Protein AF-0000000082939357 (afdb_homodimer)

Radius of gyration: 19.95 Å; Cα contacts (8 Å, |Δi|>4): 442; chains: 2; bounding box: 48×59×40 Å

Structure (mmCIF, N/CA/C/O backbone):
data_AF-0000000082939357-model_v1
#
loop_
_entity.id
_entity.type
_entity.pdbx_description
1 polymer 'DinB family protein'
#
loop_
_atom_site.group_PDB
_atom_site.id
_atom_site.type_symbol
_atom_site.label_atom_id
_atom_site.label_alt_id
_atom_site.label_comp_id
_atom_site.label_asym_id
_atom_site.label_entity_id
_atom_site.label_seq_id
_atom_site.pdbx_PDB_ins_code
_atom_site.Cartn_x
_atom_site.Cartn_y
_atom_site.Cartn_z
_atom_site.occupancy
_atom_site.B_iso_or_equiv
_atom_site.auth_seq_id
_atom_site.auth_comp_id
_atom_site.auth_asym_id
_atom_site.auth_atom_id
_atom_site.pdbx_PDB_model_num
ATOM 1 N N . MET A 1 1 ? 0.294 -4.605 20.297 1 80.94 1 MET A N 1
ATOM 2 C CA . MET A 1 1 ? 0.545 -5.613 19.266 1 80.94 1 MET A CA 1
ATOM 3 C C . MET A 1 1 ? -0.342 -5.383 18.047 1 80.94 1 MET A C 1
ATOM 5 O O . MET A 1 1 ? -1.504 -4.996 18.188 1 80.94 1 MET A O 1
ATOM 9 N N . ILE A 1 2 ? 0.247 -5.422 16.828 1 92.19 2 ILE A N 1
ATOM 10 C CA . ILE A 1 2 ? -0.521 -5.188 15.617 1 92.19 2 ILE A CA 1
ATOM 11 C C . ILE A 1 2 ? -1.488 -6.344 15.383 1 92.19 2 ILE A C 1
ATOM 13 O O . ILE A 1 2 ? -1.116 -7.512 15.531 1 92.19 2 ILE A O 1
ATOM 17 N N . ASP A 1 3 ? -2.68 -6.023 15.195 1 92.62 3 ASP A N 1
ATOM 18 C CA . ASP A 1 3 ? -3.701 -7.012 14.875 1 92.62 3 ASP A CA 1
ATOM 19 C C . ASP A 1 3 ? -3.713 -7.316 13.375 1 92.62 3 ASP A C 1
ATOM 21 O O . ASP A 1 3 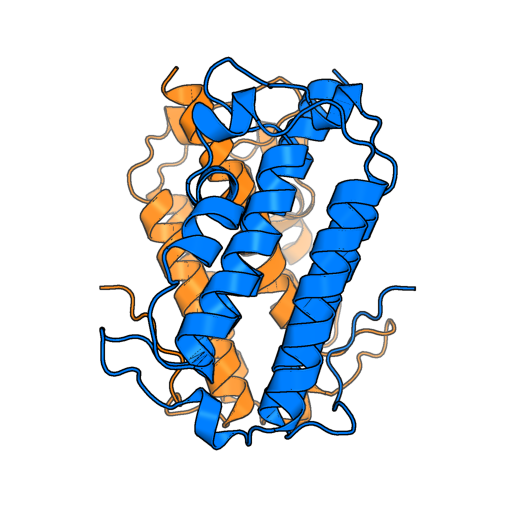? -3.814 -6.406 12.555 1 92.62 3 ASP A O 1
ATOM 25 N N . TYR A 1 4 ? -3.643 -8.562 13 1 94.81 4 TYR A N 1
ATOM 26 C CA . TYR A 1 4 ? -3.551 -8.984 11.602 1 94.81 4 TYR A CA 1
ATOM 27 C C . TYR A 1 4 ? -4.879 -9.547 11.117 1 94.81 4 TYR A C 1
ATOM 29 O O . TYR A 1 4 ? -4.91 -10.547 10.391 1 94.81 4 TYR A O 1
ATOM 37 N N . ARG A 1 5 ? -5.961 -9.023 11.688 1 96.88 5 ARG A N 1
ATOM 38 C CA . ARG A 1 5 ? -7.324 -9.258 11.227 1 96.88 5 ARG A CA 1
ATOM 39 C C . ARG A 1 5 ? -8.008 -7.949 10.836 1 96.88 5 ARG A C 1
ATOM 41 O O . ARG A 1 5 ? -7.727 -6.898 11.414 1 96.88 5 ARG A O 1
ATOM 48 N N . ILE A 1 6 ? -8.742 -7.938 9.781 1 97.62 6 ILE A N 1
ATOM 49 C CA . ILE A 1 6 ? -9.688 -6.867 9.5 1 97.62 6 ILE A CA 1
ATOM 50 C C . ILE A 1 6 ? -11.047 -7.207 10.109 1 97.62 6 ILE A C 1
ATOM 52 O O . ILE A 1 6 ? -11.656 -8.219 9.75 1 97.62 6 ILE A O 1
ATOM 56 N N . LEU A 1 7 ? -11.484 -6.41 11.047 1 95.38 7 LEU A N 1
ATOM 57 C CA . LEU A 1 7 ? -12.672 -6.711 11.852 1 95.38 7 LEU A CA 1
ATOM 58 C C . LEU A 1 7 ? -13.633 -5.531 11.859 1 95.38 7 LEU A C 1
ATOM 60 O O . LEU A 1 7 ? -13.219 -4.383 11.688 1 95.38 7 LEU A O 1
ATOM 64 N N . PRO A 1 8 ? -14.938 -5.914 12.094 1 91.38 8 PRO A N 1
ATOM 65 C CA . PRO A 1 8 ? -15.891 -4.82 12.312 1 91.38 8 PRO A CA 1
ATOM 66 C C . PRO A 1 8 ? -15.445 -3.865 13.422 1 91.38 8 PRO A C 1
ATOM 68 O O . PRO A 1 8 ? -14.875 -4.301 14.422 1 91.38 8 PRO A O 1
ATOM 71 N N . GLN A 1 9 ? -15.68 -2.555 13.102 1 95.25 9 GLN A N 1
ATOM 72 C CA . GLN A 1 9 ? -15.281 -1.513 14.039 1 95.25 9 GLN A CA 1
ATOM 73 C C . GLN A 1 9 ? -16.5 -0.832 14.656 1 95.25 9 GLN A C 1
ATOM 75 O O . GLN A 1 9 ? -17.344 -0.301 13.938 1 95.25 9 GLN A O 1
ATOM 80 N N . ALA A 1 10 ? -16.547 -0.841 16 1 94.88 10 ALA A N 1
ATOM 81 C CA . ALA A 1 10 ? -17.641 -0.152 16.688 1 94.88 10 ALA A CA 1
ATOM 82 C C . ALA A 1 10 ? -17.625 1.341 16.359 1 94.88 10 ALA A C 1
ATOM 84 O O . ALA A 1 10 ? -16.562 1.963 16.312 1 94.88 10 ALA A O 1
ATOM 85 N N . GLY A 1 11 ? -18.781 1.881 16.125 1 96.62 11 GLY A N 1
ATOM 86 C CA . GLY A 1 11 ? -18.891 3.316 15.914 1 96.62 11 GLY A CA 1
ATOM 87 C C . GLY A 1 11 ? -18.797 3.713 14.453 1 96.62 11 GLY A C 1
ATOM 88 O O . GLY A 1 11 ? -19 4.879 14.109 1 96.62 11 GLY A O 1
ATOM 89 N N . TYR A 1 12 ? -18.5 2.752 13.609 1 98.19 12 TYR A N 1
ATOM 90 C CA . TYR A 1 12 ? -18.422 2.984 12.172 1 98.19 12 TYR A CA 1
ATOM 91 C C . TYR A 1 12 ? -19.406 2.086 11.43 1 98.19 12 TYR A C 1
ATOM 93 O O . TYR A 1 12 ? -19.75 1.002 11.906 1 98.19 12 TYR A O 1
ATOM 101 N N . ASP A 1 13 ? -19.828 2.566 10.273 1 97.25 13 ASP A N 1
ATOM 102 C CA . ASP A 1 13 ? -20.578 1.677 9.398 1 97.25 13 ASP A CA 1
ATOM 103 C C . ASP A 1 13 ? -19.703 0.524 8.906 1 97.25 13 ASP A C 1
ATOM 105 O O . ASP A 1 13 ? -18.484 0.553 9.062 1 97.25 13 ASP A O 1
ATOM 109 N N . ASP A 1 14 ? -20.328 -0.406 8.273 1 96.5 14 ASP A N 1
ATOM 110 C CA . ASP A 1 14 ? -19.719 -1.699 7.98 1 96.5 14 ASP A CA 1
ATOM 111 C C . ASP A 1 14 ? -18.5 -1.537 7.09 1 96.5 14 ASP A C 1
ATOM 113 O O . ASP A 1 14 ? -17.391 -1.886 7.488 1 96.5 14 ASP A O 1
ATOM 117 N N . LYS A 1 15 ? -18.625 -0.945 5.906 1 97.5 15 LYS A N 1
ATOM 118 C CA . LYS A 1 15 ? -17.516 -0.766 4.965 1 97.5 15 LYS A CA 1
ATOM 119 C C . LYS A 1 15 ? -16.516 0.254 5.488 1 97.5 15 LYS A C 1
ATOM 121 O O . LYS A 1 15 ? -15.305 0.088 5.309 1 97.5 15 LYS A O 1
ATOM 126 N N . ILE A 1 16 ? -17.016 1.283 6.117 1 98.44 16 ILE A N 1
ATOM 127 C CA . ILE A 1 16 ? -16.141 2.299 6.695 1 98.44 16 ILE A CA 1
ATOM 128 C C . ILE A 1 16 ? -15.305 1.682 7.809 1 98.44 16 ILE A C 1
ATOM 130 O O . ILE A 1 16 ? -14.117 1.991 7.941 1 98.44 16 ILE A O 1
ATOM 134 N N . GLY A 1 17 ? -15.922 0.803 8.602 1 98.44 17 GLY A N 1
ATOM 135 C CA . GLY A 1 17 ? -15.164 0.102 9.625 1 98.44 17 GLY A CA 1
ATOM 136 C C . GLY A 1 17 ? -14.008 -0.705 9.07 1 98.44 17 GLY A C 1
ATOM 137 O O . GLY A 1 17 ? -12.914 -0.713 9.641 1 98.44 17 GLY A O 1
ATOM 138 N N . ASP A 1 18 ? -14.219 -1.434 7.965 1 98.31 18 ASP A N 1
ATOM 139 C CA . ASP A 1 18 ? -13.156 -2.186 7.309 1 98.31 18 ASP A CA 1
ATOM 140 C C . ASP A 1 18 ? -12.031 -1.259 6.859 1 98.31 18 ASP A C 1
ATOM 142 O O . ASP A 1 18 ? -10.852 -1.562 7.066 1 98.31 18 ASP A O 1
ATOM 146 N N . LEU A 1 19 ? -12.414 -0.131 6.223 1 98.56 19 LEU A N 1
ATOM 147 C CA . LEU A 1 19 ? -11.453 0.852 5.738 1 98.56 19 LEU A CA 1
ATOM 148 C C . LEU A 1 19 ? -10.617 1.408 6.887 1 98.56 19 LEU A C 1
ATOM 150 O O . LEU A 1 19 ? -9.391 1.517 6.777 1 98.56 19 LEU A O 1
ATOM 154 N N . ILE A 1 20 ? -11.289 1.7 7.996 1 98.56 20 ILE A N 1
ATOM 155 C CA . ILE A 1 20 ? -10.609 2.229 9.18 1 98.56 20 ILE A CA 1
ATOM 156 C C . ILE A 1 20 ? -9.625 1.192 9.711 1 98.56 20 ILE A C 1
ATOM 158 O O . ILE A 1 20 ? -8.492 1.529 10.07 1 98.56 20 ILE A O 1
ATOM 162 N N . CYS A 1 21 ? -10.016 -0.021 9.75 1 98.44 21 CYS A N 1
ATOM 163 C CA . CYS A 1 21 ? -9.117 -1.089 10.18 1 98.44 21 CYS A CA 1
ATOM 164 C C . CYS A 1 21 ? -7.863 -1.136 9.32 1 98.44 21 CYS A C 1
ATOM 166 O O . CYS A 1 21 ? -6.754 -1.237 9.844 1 98.44 21 CYS A O 1
ATOM 168 N N . MET A 1 22 ? -8 -1.026 8.023 1 98.62 22 MET A N 1
ATOM 169 C CA . MET A 1 22 ? -6.875 -1.068 7.094 1 98.62 22 MET A CA 1
ATOM 170 C C . MET A 1 22 ? -5.977 0.151 7.273 1 98.62 22 MET A C 1
ATOM 172 O O . MET A 1 22 ? -4.75 0.03 7.27 1 98.62 22 MET A O 1
ATOM 176 N N . LEU A 1 23 ? -6.598 1.318 7.449 1 98.69 23 LEU A N 1
ATOM 177 C CA . LEU A 1 23 ? -5.836 2.543 7.68 1 98.69 23 LEU A CA 1
ATOM 178 C C . LEU A 1 23 ? -5.02 2.441 8.961 1 98.69 23 LEU A C 1
ATOM 180 O O . LEU A 1 23 ? -3.84 2.809 8.984 1 98.69 23 LEU A O 1
ATOM 184 N N . GLU A 1 24 ? -5.625 1.932 10 1 98.38 24 GLU A N 1
ATOM 185 C CA . GLU A 1 24 ? -4.949 1.82 11.289 1 98.38 24 GLU A CA 1
ATOM 186 C C . GLU A 1 24 ? -3.842 0.769 11.242 1 98.38 24 GLU A C 1
ATOM 188 O O . GLU A 1 24 ? -2.775 0.957 11.828 1 98.38 24 GLU A O 1
ATOM 193 N N . HIS A 1 25 ? -4.113 -0.324 10.617 1 98.5 25 HIS A N 1
ATOM 194 C CA . HIS A 1 25 ? -3.07 -1.326 10.43 1 98.5 25 HIS A CA 1
ATOM 195 C C . HIS A 1 25 ? -1.873 -0.74 9.688 1 98.5 25 HIS A C 1
ATOM 197 O O . HIS A 1 25 ? -0.729 -0.912 10.117 1 98.5 25 HIS A O 1
ATOM 203 N N . THR A 1 26 ? -2.15 -0.056 8.609 1 98.81 26 THR A N 1
ATOM 204 C CA . THR A 1 26 ? -1.106 0.562 7.801 1 98.81 26 THR A CA 1
ATOM 205 C C . THR A 1 26 ? -0.25 1.501 8.648 1 98.81 26 THR A C 1
ATOM 207 O O . THR A 1 26 ? 0.98 1.445 8.594 1 98.81 26 THR A O 1
ATOM 210 N N . ARG A 1 27 ? -0.931 2.316 9.43 1 98.81 27 ARG A N 1
ATOM 211 C CA . ARG A 1 27 ? -0.227 3.26 10.289 1 98.81 27 ARG A CA 1
ATOM 212 C C . ARG A 1 27 ? 0.613 2.529 11.328 1 98.81 27 ARG A C 1
ATOM 214 O O . ARG A 1 27 ? 1.765 2.893 11.578 1 98.81 27 ARG A O 1
ATOM 221 N N . ALA A 1 28 ? 0.066 1.511 11.922 1 98.62 28 ALA A N 1
ATOM 222 C CA . ALA A 1 28 ? 0.78 0.765 12.953 1 98.62 28 ALA A CA 1
ATOM 223 C C . ALA A 1 28 ? 2.064 0.155 12.398 1 98.62 28 ALA A C 1
ATOM 225 O O . ALA A 1 28 ? 3.105 0.182 13.055 1 98.62 28 ALA A O 1
ATOM 226 N N . VAL A 1 29 ? 2.029 -0.386 11.227 1 98.75 29 VAL A N 1
ATOM 227 C CA . VAL A 1 29 ? 3.203 -0.997 10.609 1 98.75 29 VAL A CA 1
ATOM 228 C C . VAL A 1 29 ? 4.242 0.078 10.305 1 98.75 29 VAL A C 1
ATOM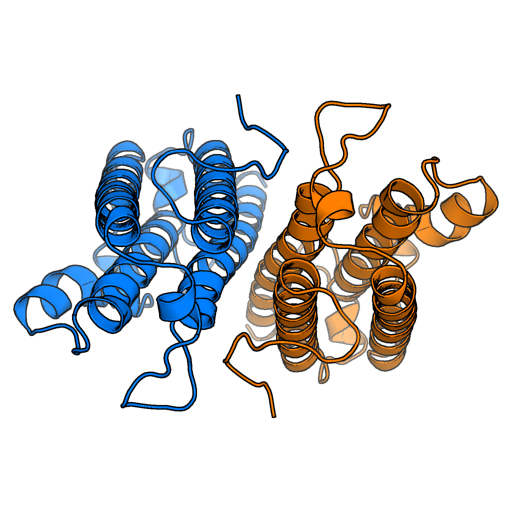 230 O O . VAL A 1 29 ? 5.438 -0.123 10.531 1 98.75 29 VAL A O 1
ATOM 233 N N . THR A 1 30 ? 3.768 1.216 9.75 1 98.81 30 THR A N 1
ATOM 234 C CA . THR A 1 30 ? 4.676 2.322 9.469 1 98.81 30 THR A CA 1
ATOM 235 C C . THR A 1 30 ? 5.379 2.779 10.75 1 98.81 30 THR A C 1
ATOM 237 O O . THR A 1 30 ? 6.598 2.957 10.758 1 98.81 30 THR A O 1
ATOM 240 N N . LEU A 1 31 ? 4.633 2.955 11.82 1 98.69 31 LEU A N 1
ATOM 241 C CA . LEU A 1 31 ? 5.191 3.422 13.086 1 98.69 31 LEU A CA 1
ATOM 242 C C . LEU A 1 31 ? 6.211 2.428 13.633 1 98.69 31 LEU A C 1
ATOM 244 O O . LEU A 1 31 ? 7.258 2.826 14.148 1 98.69 31 LEU A O 1
ATOM 248 N N . GLU A 1 32 ? 5.91 1.156 13.547 1 98.12 32 GLU A N 1
ATOM 249 C CA . GLU A 1 32 ? 6.848 0.13 13.992 1 98.12 32 GLU A CA 1
ATOM 250 C C . GLU A 1 32 ? 8.172 0.231 13.234 1 98.12 32 GLU A C 1
ATOM 252 O O . GLU A 1 32 ? 9.234 0.006 13.812 1 98.12 32 GLU A O 1
ATOM 257 N N . ASP A 1 33 ? 8.133 0.583 12.016 1 97.75 33 ASP A N 1
ATOM 258 C CA . ASP A 1 33 ? 9.312 0.658 11.164 1 97.75 33 ASP A CA 1
ATOM 259 C C . ASP A 1 33 ? 10.18 1.862 11.531 1 97.75 33 ASP A C 1
ATOM 261 O O . ASP A 1 33 ? 11.398 1.836 11.344 1 97.75 33 ASP A O 1
ATOM 265 N N . VAL A 1 34 ? 9.578 2.918 12.094 1 98.56 34 VAL A N 1
ATOM 266 C CA . VAL A 1 34 ? 10.336 4.164 12.086 1 98.56 34 VAL A CA 1
ATOM 267 C C . VAL A 1 34 ? 10.562 4.637 13.523 1 98.56 34 VAL A C 1
ATOM 269 O O . VAL A 1 34 ? 11.359 5.543 13.758 1 98.56 34 VAL A O 1
ATOM 272 N N . GLN A 1 35 ? 9.898 4.031 14.5 1 97.81 35 GLN A N 1
ATOM 273 C CA . GLN A 1 35 ? 9.797 4.578 15.852 1 97.81 35 GLN A CA 1
ATOM 274 C C . GLN A 1 35 ? 11.164 4.637 16.531 1 97.81 35 GLN A C 1
ATOM 276 O O . GLN A 1 35 ? 11.359 5.379 17.484 1 97.81 35 GLN A O 1
ATOM 281 N N . SER A 1 36 ? 12.195 3.955 16.016 1 97.75 36 SER A N 1
ATOM 282 C CA . SER A 1 36 ? 13.484 3.875 16.688 1 97.75 36 SER A CA 1
ATOM 283 C C . SER A 1 36 ? 14.539 4.719 15.977 1 97.75 36 SER A C 1
ATOM 285 O O . SER A 1 36 ? 15.711 4.727 16.375 1 97.75 36 SER A O 1
ATOM 287 N N . LEU A 1 37 ? 14.188 5.457 14.953 1 98.19 37 LEU A N 1
ATOM 288 C CA . LEU A 1 37 ? 15.164 6.172 14.133 1 98.19 37 LEU A CA 1
ATOM 289 C C . LEU A 1 37 ? 15.695 7.398 14.867 1 98.19 37 LEU A C 1
ATOM 291 O O . LEU A 1 37 ? 14.938 8.094 15.547 1 98.19 37 LEU A O 1
ATOM 295 N N . THR A 1 38 ? 17 7.66 14.734 1 98.25 38 THR A N 1
ATOM 296 C CA . THR A 1 38 ? 17.641 8.844 15.289 1 98.25 38 THR A CA 1
ATOM 297 C C . THR A 1 38 ? 17.406 10.055 14.383 1 98.25 38 THR A C 1
ATOM 299 O O . THR A 1 38 ? 16.969 9.906 13.25 1 98.25 38 THR A O 1
ATOM 302 N N . VAL A 1 39 ? 17.719 11.211 14.938 1 98.44 39 VAL A N 1
ATOM 303 C CA . VAL A 1 39 ? 17.594 12.438 14.164 1 98.44 39 VAL A CA 1
ATOM 304 C C . VAL A 1 39 ? 18.484 12.359 12.93 1 98.44 39 VAL A C 1
ATOM 306 O O . VAL A 1 39 ? 18.094 12.766 11.836 1 98.44 39 VAL A O 1
ATOM 309 N N . GLU A 1 40 ? 19.703 11.844 13.062 1 97.38 40 GLU A N 1
ATOM 310 C CA . GLU A 1 40 ? 20.641 11.703 11.961 1 97.38 40 GLU A CA 1
ATOM 311 C C . GLU A 1 40 ? 20.078 10.805 10.859 1 97.38 40 GLU A C 1
ATOM 313 O O . GLU A 1 40 ? 20.188 11.125 9.672 1 97.38 40 GLU A O 1
ATOM 318 N N . GLU A 1 41 ? 19.438 9.75 11.234 1 97.5 41 GLU A N 1
ATOM 319 C CA . GLU A 1 41 ? 18.844 8.828 10.266 1 97.5 41 GLU A CA 1
ATOM 320 C C . GLU A 1 41 ? 17.641 9.453 9.57 1 97.5 41 GLU A C 1
ATOM 322 O O . GLU A 1 41 ? 17.438 9.258 8.375 1 97.5 41 GLU A O 1
ATOM 327 N N . LEU A 1 42 ? 16.875 10.188 10.305 1 98.19 42 LEU A N 1
ATOM 328 C CA . LEU A 1 42 ? 15.68 10.852 9.789 1 98.19 42 LEU A CA 1
ATOM 329 C C . LEU A 1 42 ? 16.047 11.93 8.773 1 98.19 42 LEU A C 1
ATOM 331 O O . LEU A 1 42 ? 15.297 12.195 7.832 1 98.19 42 LEU A O 1
ATOM 335 N N . ASP A 1 43 ? 17.219 12.516 8.961 1 96.81 43 ASP A N 1
ATOM 336 C CA . ASP A 1 43 ? 17.641 13.648 8.148 1 96.81 43 ASP A CA 1
ATOM 337 C C . ASP A 1 43 ? 18.5 13.203 6.973 1 96.81 43 ASP A C 1
ATOM 339 O O . ASP A 1 43 ? 18.766 13.977 6.051 1 96.81 43 ASP A O 1
ATOM 343 N N . ASP A 1 44 ? 18.922 11.953 7.012 1 94.62 44 ASP A N 1
ATOM 344 C CA . ASP A 1 44 ? 19.875 11.461 6.023 1 94.62 44 ASP A CA 1
ATOM 345 C C . ASP A 1 44 ? 19.266 11.469 4.621 1 94.62 44 ASP A C 1
ATOM 347 O O . ASP A 1 44 ? 18.078 11.188 4.453 1 94.62 44 ASP A O 1
ATOM 351 N N . LEU A 1 45 ? 20.094 11.742 3.623 1 91.44 45 LEU A N 1
ATOM 352 C CA . LEU A 1 45 ? 19.734 11.695 2.211 1 91.44 45 LEU A CA 1
ATOM 353 C C . LEU A 1 45 ? 20.516 10.609 1.483 1 91.44 45 LEU A C 1
ATOM 355 O O . LEU A 1 45 ? 21.734 10.703 1.37 1 91.44 45 LEU A O 1
ATOM 359 N N . PRO A 1 46 ? 19.828 9.586 0.964 1 84.25 46 PRO A N 1
ATOM 360 C CA . PRO A 1 46 ? 20.562 8.57 0.19 1 84.25 46 PRO A CA 1
ATOM 361 C C . PRO A 1 46 ? 21.344 9.172 -0.978 1 84.25 46 PRO A C 1
ATOM 363 O O . PRO A 1 46 ? 22.422 8.68 -1.319 1 84.25 46 PRO A O 1
ATOM 366 N N . ASP A 1 47 ? 20.766 10.109 -1.572 1 83.69 47 ASP A N 1
ATOM 367 C CA . ASP A 1 47 ? 21.453 10.906 -2.592 1 83.69 47 ASP A CA 1
ATOM 368 C C . ASP A 1 47 ? 20.922 12.336 -2.615 1 83.69 47 ASP A C 1
ATOM 370 O O . ASP A 1 47 ? 19.969 12.664 -1.899 1 83.69 47 ASP A O 1
ATOM 374 N N . GLN A 1 48 ? 21.453 13.203 -3.521 1 84.44 48 GLN A N 1
ATOM 375 C CA . GLN A 1 48 ? 21.172 14.633 -3.471 1 84.44 48 GLN A CA 1
ATOM 376 C C . GLN A 1 48 ? 19.75 14.938 -3.924 1 84.44 48 GLN A C 1
ATOM 378 O O . GLN A 1 48 ? 19.219 16.016 -3.643 1 84.44 48 GLN A O 1
ATOM 383 N N . ASN A 1 49 ? 19.109 13.984 -4.543 1 85.19 49 ASN A N 1
ATOM 384 C CA . ASN A 1 49 ? 17.781 14.242 -5.082 1 85.19 49 ASN A CA 1
ATOM 385 C C . ASN A 1 49 ? 16.719 13.453 -4.332 1 85.19 49 ASN A C 1
ATOM 387 O O . ASN A 1 49 ? 15.531 13.516 -4.676 1 85.19 49 ASN A O 1
ATOM 391 N N . SER A 1 50 ? 17.156 12.742 -3.326 1 88.75 50 SER A N 1
ATOM 392 C CA . SER A 1 50 ? 16.234 11.898 -2.582 1 88.75 50 SER A CA 1
ATOM 393 C C . SER A 1 50 ? 15.539 12.68 -1.476 1 88.75 50 SER A C 1
ATOM 395 O O . SER A 1 50 ? 15.953 13.789 -1.139 1 88.75 50 SER A O 1
ATOM 397 N N . ASN A 1 51 ? 14.453 12.156 -1.048 1 94.06 51 ASN A N 1
ATOM 398 C CA . ASN A 1 51 ? 13.789 12.672 0.141 1 94.06 51 ASN A CA 1
ATOM 399 C C . ASN A 1 51 ? 14.25 11.961 1.404 1 94.06 51 ASN A C 1
ATOM 401 O O . ASN A 1 51 ? 14.578 10.773 1.365 1 94.06 51 ASN A O 1
ATOM 405 N N . SER A 1 52 ? 14.359 12.727 2.498 1 96.56 52 SER A N 1
ATOM 406 C CA . SER A 1 52 ? 14.703 12.125 3.781 1 96.56 52 SER A CA 1
ATOM 407 C C . SER A 1 52 ? 13.516 11.375 4.371 1 96.56 52 SER A C 1
ATOM 409 O O . SER A 1 52 ? 12.367 11.609 3.975 1 96.56 52 SER A O 1
ATOM 411 N N . ILE A 1 53 ? 13.805 10.477 5.305 1 98 53 ILE A N 1
ATOM 412 C CA . ILE A 1 53 ? 12.727 9.742 5.969 1 98 53 ILE A CA 1
ATOM 413 C C . ILE A 1 53 ? 11.805 10.719 6.688 1 98 53 ILE A C 1
ATOM 415 O O . ILE A 1 53 ? 10.578 10.586 6.629 1 98 53 ILE A O 1
ATOM 419 N N . GLY A 1 54 ? 12.375 11.719 7.359 1 98.38 54 GLY A N 1
ATOM 420 C CA . GLY A 1 54 ? 11.562 12.734 8 1 98.38 54 GLY A CA 1
ATOM 421 C C . GLY A 1 54 ? 10.609 13.43 7.051 1 98.38 54 GLY A C 1
ATOM 422 O O . GLY A 1 54 ? 9.43 13.609 7.363 1 98.38 54 GLY A O 1
ATOM 423 N N . ALA A 1 55 ? 11.094 13.812 5.887 1 98.31 55 ALA A N 1
ATOM 424 C CA . ALA A 1 55 ? 10.266 14.461 4.875 1 98.31 55 ALA A CA 1
ATOM 425 C C . ALA A 1 55 ? 9.148 13.531 4.406 1 98.31 55 ALA A C 1
ATOM 427 O O . ALA A 1 55 ? 8.016 13.977 4.203 1 98.31 55 ALA A O 1
ATOM 428 N N . LEU A 1 56 ? 9.453 12.281 4.219 1 98.5 56 LEU A N 1
ATOM 429 C CA . LEU A 1 56 ? 8.453 11.312 3.777 1 98.5 56 LEU A CA 1
ATOM 430 C C . LEU A 1 56 ? 7.363 11.148 4.828 1 98.5 56 LEU A C 1
ATOM 432 O O . LEU A 1 56 ? 6.184 11.016 4.492 1 98.5 56 LEU A O 1
ATOM 436 N N . LEU A 1 57 ? 7.746 11.094 6.102 1 98.81 57 LEU A N 1
ATOM 437 C CA . LEU A 1 57 ? 6.762 10.961 7.168 1 98.81 57 LEU A CA 1
ATOM 438 C C . LEU A 1 57 ? 5.816 12.156 7.191 1 98.81 57 LEU A C 1
ATOM 440 O O . LEU A 1 57 ? 4.605 11.992 7.352 1 98.81 57 LEU A O 1
ATOM 444 N N . LEU A 1 58 ? 6.332 13.359 6.988 1 98.75 58 LEU A N 1
ATOM 445 C CA . LEU A 1 58 ? 5.48 14.539 6.926 1 98.75 58 LEU A CA 1
ATOM 446 C C . LEU A 1 58 ? 4.621 14.531 5.668 1 98.75 58 LEU A C 1
ATOM 448 O O . LEU A 1 58 ? 3.482 15.008 5.688 1 98.75 58 LEU A O 1
ATOM 452 N N . HIS A 1 59 ? 5.188 14.031 4.594 1 98.88 59 HIS A N 1
ATOM 453 C CA . HIS A 1 59 ? 4.414 13.891 3.367 1 98.88 59 HIS A CA 1
ATOM 454 C C . HIS A 1 59 ? 3.203 12.984 3.582 1 98.88 59 HIS A C 1
ATOM 456 O O . HIS A 1 59 ? 2.09 13.32 3.172 1 98.88 59 HIS A O 1
ATOM 462 N N . ILE A 1 60 ? 3.402 11.867 4.234 1 98.94 60 ILE A N 1
ATOM 463 C CA . ILE A 1 60 ? 2.324 10.938 4.555 1 98.94 60 ILE A CA 1
ATOM 464 C C . ILE A 1 60 ? 1.237 11.656 5.344 1 98.94 60 ILE A C 1
ATOM 466 O O . ILE A 1 60 ? 0.05 11.539 5.035 1 98.94 60 ILE A O 1
ATOM 470 N N . ALA A 1 61 ? 1.624 12.414 6.355 1 98.88 61 ALA A N 1
ATOM 471 C CA . ALA A 1 61 ? 0.671 13.18 7.16 1 98.88 61 ALA A CA 1
ATOM 472 C C . ALA A 1 61 ? -0.048 14.219 6.312 1 98.88 61 ALA A C 1
ATOM 474 O O . ALA A 1 61 ? -1.262 14.406 6.438 1 98.88 61 ALA A O 1
ATOM 475 N N . SER A 1 62 ? 0.686 14.906 5.461 1 98.88 62 SER A N 1
ATOM 476 C CA . SER A 1 62 ? 0.118 15.977 4.648 1 98.88 62 SER A CA 1
ATOM 477 C C . SER A 1 62 ? -0.903 15.438 3.652 1 98.88 62 SER A C 1
ATOM 479 O O . SER A 1 62 ? -1.928 16.078 3.398 1 98.88 62 SER A O 1
ATOM 481 N N . ILE A 1 63 ? -0.65 14.328 3.055 1 98.88 63 ILE A N 1
ATOM 482 C CA . ILE A 1 63 ? -1.576 13.695 2.121 1 98.88 63 ILE A CA 1
ATOM 483 C C . ILE A 1 63 ? -2.885 13.359 2.834 1 98.88 63 ILE A C 1
ATOM 485 O O . ILE A 1 63 ? -3.969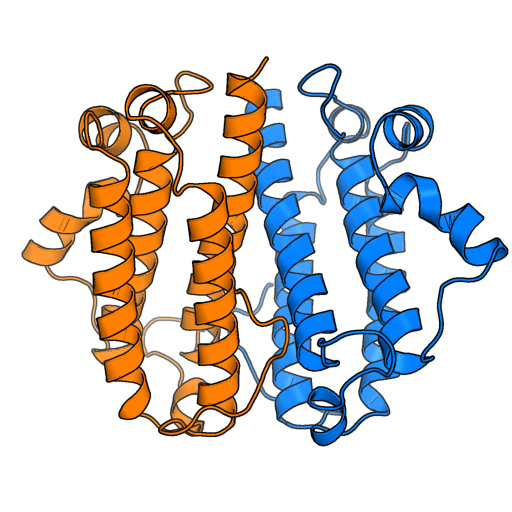 13.617 2.305 1 98.88 63 ILE A O 1
ATOM 489 N N . GLU A 1 64 ? -2.781 12.742 4.035 1 98.88 64 GLU A N 1
ATOM 490 C CA . GLU A 1 64 ? -3.982 12.438 4.812 1 98.88 64 GLU A CA 1
ATOM 491 C C . GLU A 1 64 ? -4.758 13.711 5.141 1 98.88 64 GLU A C 1
ATOM 493 O O . GLU A 1 64 ? -5.984 13.742 5.023 1 98.88 64 GLU A O 1
ATOM 498 N N . PHE A 1 65 ? -4.07 14.766 5.492 1 98.88 65 PHE A N 1
ATOM 499 C CA . PHE A 1 65 ? -4.711 16.031 5.801 1 98.88 65 PHE A CA 1
ATOM 500 C C . PHE A 1 65 ? -5.461 16.578 4.59 1 98.88 65 PHE A C 1
ATOM 502 O O . PHE A 1 65 ? -6.625 16.969 4.695 1 98.88 65 PHE A O 1
ATOM 509 N N . VAL A 1 66 ? -4.809 16.641 3.441 1 98.25 66 VAL A N 1
ATOM 510 C CA . VAL A 1 66 ? -5.426 17.203 2.244 1 98.25 66 VAL A CA 1
ATOM 511 C C . VAL A 1 66 ? -6.656 16.375 1.862 1 98.25 66 VAL A C 1
ATOM 513 O O . VAL A 1 66 ? -7.656 16.922 1.394 1 98.25 66 VAL A O 1
ATOM 516 N N . HIS A 1 67 ? -6.574 15.086 2.084 1 98.19 67 HIS A N 1
ATOM 517 C CA . HIS A 1 67 ? -7.711 14.234 1.751 1 98.19 67 HIS A CA 1
ATOM 518 C C . HIS A 1 67 ? -8.867 14.453 2.727 1 98.19 67 HIS A C 1
ATOM 520 O O . HIS A 1 67 ? -10.031 14.25 2.373 1 98.19 67 HIS A O 1
ATOM 526 N N . GLN A 1 68 ? -8.562 14.812 4.035 1 98.56 68 GLN A N 1
ATOM 527 C CA . GLN A 1 68 ? -9.617 15.281 4.926 1 98.56 68 GLN A CA 1
ATOM 528 C C . GLN A 1 68 ? -10.352 16.469 4.332 1 98.56 68 GLN A C 1
ATOM 530 O O . GLN A 1 68 ? -11.578 16.453 4.203 1 98.56 68 GLN A O 1
ATOM 535 N N . VAL A 1 69 ? -9.586 17.422 3.896 1 97.06 69 VAL A N 1
ATOM 536 C CA . VAL A 1 69 ? -10.141 18.672 3.396 1 97.06 69 VAL A CA 1
ATOM 537 C C . VAL A 1 69 ? -10.938 18.422 2.117 1 97.06 69 VAL A C 1
ATOM 539 O O . VAL A 1 69 ? -12.078 18.859 1.991 1 97.06 69 VAL A O 1
ATOM 542 N N . PHE A 1 70 ? -10.359 17.594 1.202 1 94.62 70 PHE A N 1
ATOM 543 C CA . PHE A 1 70 ? -10.984 17.312 -0.081 1 94.62 70 PHE A CA 1
ATOM 544 C C . PHE A 1 70 ? -12.273 16.516 0.114 1 94.62 70 PHE A C 1
ATOM 546 O O . PHE A 1 70 ? -13.312 16.859 -0.464 1 94.62 70 PHE A O 1
ATOM 553 N N . SER A 1 71 ? -12.281 15.523 0.95 1 96.38 71 SER A N 1
ATOM 554 C CA . SER A 1 71 ? -13.375 14.547 0.981 1 96.38 71 SER A CA 1
ATOM 555 C C . SER A 1 71 ? -14.469 14.969 1.955 1 96.38 71 SER A C 1
ATOM 557 O O . SER A 1 71 ? -15.648 14.727 1.709 1 96.38 71 SER A O 1
ATOM 559 N N . PHE A 1 72 ? -14.148 15.609 3.066 1 96.81 72 PHE A N 1
ATOM 560 C CA . PHE A 1 72 ? -15.156 15.914 4.078 1 96.81 72 PHE A CA 1
ATOM 561 C C . PHE A 1 72 ? -15.625 17.359 3.951 1 96.81 72 PHE A C 1
ATOM 563 O O . PHE A 1 72 ? -16.781 17.656 4.23 1 96.81 72 PHE A O 1
ATOM 570 N N . ASP A 1 73 ? -14.727 18.25 3.512 1 94.19 73 ASP A N 1
ATOM 571 C CA . ASP A 1 73 ? -15.086 19.656 3.416 1 94.19 73 ASP A CA 1
ATOM 572 C C . ASP A 1 73 ? -15.398 20.047 1.973 1 94.19 73 ASP A C 1
ATOM 574 O O . ASP A 1 73 ? -15.93 21.125 1.717 1 94.19 73 ASP A O 1
ATOM 578 N N . ASN A 1 74 ? -15.062 19.297 0.988 1 92.5 74 ASN A N 1
ATOM 579 C CA . ASN A 1 74 ? -15.328 19.531 -0.427 1 92.5 74 ASN A CA 1
ATOM 580 C C . ASN A 1 74 ? -14.758 20.875 -0.879 1 92.5 74 ASN A C 1
ATOM 582 O O . ASN A 1 74 ? -15.445 21.656 -1.527 1 92.5 74 ASN A O 1
ATOM 586 N N . ARG A 1 75 ? -13.539 21.047 -0.521 1 92.88 75 ARG A N 1
ATOM 587 C CA . ARG A 1 75 ? -12.797 22.234 -0.933 1 92.88 75 ARG A CA 1
ATOM 588 C C . ARG A 1 75 ? -11.305 21.938 -1.044 1 92.88 75 ARG A C 1
ATOM 590 O O . ARG A 1 75 ? -10.844 20.891 -0.586 1 92.88 75 ARG A O 1
ATOM 597 N N . ASP A 1 76 ? -10.688 22.922 -1.64 1 93.88 76 ASP A N 1
ATOM 598 C CA . ASP A 1 76 ? -9.234 22.875 -1.646 1 93.88 76 ASP A CA 1
ATOM 599 C C . ASP A 1 76 ? -8.656 23.453 -0.353 1 93.88 76 ASP A C 1
ATOM 601 O O . ASP A 1 76 ? -9.375 24.094 0.421 1 93.88 76 ASP A O 1
ATOM 605 N N . ILE A 1 77 ? -7.391 23.156 -0.141 1 96.06 77 ILE A N 1
ATOM 606 C CA . ILE A 1 77 ? -6.734 23.719 1.03 1 96.06 77 ILE A CA 1
ATOM 607 C C . ILE A 1 77 ? -6.625 25.234 0.877 1 96.06 77 ILE A C 1
ATOM 609 O O . ILE A 1 77 ? -6.414 25.75 -0.228 1 96.06 77 ILE A O 1
ATOM 613 N N . ASN A 1 78 ? -6.789 25.953 1.94 1 97.56 78 ASN A N 1
ATOM 614 C CA . ASN A 1 78 ? -6.672 27.406 1.91 1 97.56 78 ASN A CA 1
ATOM 615 C C . ASN A 1 78 ? -5.227 27.859 2.094 1 97.56 78 ASN A C 1
ATOM 617 O O . ASN A 1 78 ? -4.328 27.031 2.242 1 97.56 78 ASN A O 1
ATOM 621 N N . ASP A 1 79 ? -5.012 29.125 2.086 1 97.69 79 ASP A N 1
ATOM 622 C CA . ASP A 1 79 ? -3.664 29.688 2.096 1 97.69 79 ASP A CA 1
ATOM 623 C C . ASP A 1 79 ? -2.926 29.328 3.379 1 97.69 79 ASP A C 1
ATOM 625 O O . ASP A 1 79 ? -1.736 29 3.346 1 97.69 79 ASP A O 1
ATOM 629 N N . ALA A 1 80 ? -3.568 29.438 4.457 1 97.62 80 ALA A N 1
ATOM 630 C CA . ALA A 1 80 ? -2.947 29.109 5.738 1 97.62 80 ALA A CA 1
ATOM 631 C C . ALA A 1 80 ? -2.553 27.641 5.797 1 97.62 80 ALA A C 1
ATOM 633 O O . ALA A 1 80 ? -1.466 27.297 6.273 1 97.62 80 ALA A O 1
ATOM 634 N N . GLU A 1 81 ? -3.439 26.781 5.344 1 98 81 GLU A N 1
ATOM 635 C CA . GLU A 1 81 ? -3.174 25.344 5.293 1 98 81 GLU A CA 1
ATOM 636 C C . GLU A 1 81 ? -2.049 25.031 4.312 1 98 81 GLU A C 1
ATOM 638 O O . GLU A 1 81 ? -1.195 24.188 4.594 1 98 81 GLU A O 1
ATOM 643 N N . ARG A 1 82 ? -2.086 25.641 3.229 1 97.12 82 ARG A N 1
ATOM 644 C CA . ARG A 1 82 ? -1.031 25.453 2.238 1 97.12 82 ARG A CA 1
ATOM 645 C C . ARG A 1 82 ? 0.332 25.828 2.814 1 97.12 82 ARG A C 1
ATOM 647 O O . ARG A 1 82 ? 1.308 25.094 2.629 1 97.12 82 ARG A O 1
ATOM 654 N N . LYS A 1 83 ? 0.414 26.938 3.465 1 95.88 83 LYS A N 1
ATOM 655 C CA . LYS A 1 83 ? 1.671 27.391 4.062 1 95.88 83 LYS A CA 1
ATOM 656 C C . LYS A 1 83 ? 2.205 26.359 5.051 1 95.88 83 LYS A C 1
ATOM 658 O O . LYS A 1 83 ? 3.412 26.109 5.109 1 95.88 83 LYS A O 1
ATOM 663 N N . LYS A 1 84 ? 1.277 25.781 5.785 1 96.25 84 LYS A N 1
ATOM 664 C CA . LYS A 1 84 ? 1.652 24.812 6.805 1 96.25 84 LYS A CA 1
ATOM 665 C C . LYS A 1 84 ? 2.143 23.516 6.168 1 96.25 84 LYS A C 1
ATOM 667 O O . LYS A 1 84 ? 3.107 22.906 6.641 1 96.25 84 LYS A O 1
ATOM 672 N N . TRP A 1 85 ? 1.548 23.078 4.992 1 97.62 85 TRP A N 1
ATOM 673 C CA . TRP A 1 85 ? 1.718 21.703 4.555 1 97.62 85 TRP A CA 1
ATOM 674 C C . TRP A 1 85 ? 2.465 21.641 3.225 1 97.62 85 TRP A C 1
ATOM 676 O O . TRP A 1 85 ? 2.855 20.562 2.773 1 97.62 85 TRP A O 1
ATOM 686 N N . GLU A 1 86 ? 2.717 22.734 2.568 1 96.25 86 GLU A N 1
ATOM 687 C CA . GLU A 1 86 ? 3.172 22.766 1.183 1 96.25 86 GLU A CA 1
ATOM 688 C C . GLU A 1 86 ? 4.516 22.062 1.027 1 96.25 86 GLU A C 1
ATOM 690 O O . GLU A 1 86 ? 4.715 21.297 0.077 1 96.25 86 GLU A O 1
ATOM 695 N N . ALA A 1 87 ? 5.441 22.344 1.908 1 95.25 87 ALA A N 1
ATOM 696 C CA . ALA A 1 87 ? 6.754 21.703 1.812 1 95.25 87 ALA A CA 1
ATOM 697 C C . ALA A 1 87 ? 6.637 20.188 1.887 1 95.25 87 ALA A C 1
ATOM 699 O O . ALA A 1 87 ? 7.293 19.469 1.125 1 95.25 87 ALA A O 1
ATOM 700 N N . ALA A 1 88 ? 5.832 19.688 2.787 1 97 88 ALA A N 1
ATOM 701 C CA . ALA A 1 88 ? 5.625 18.25 2.951 1 97 88 ALA A CA 1
ATOM 702 C C . ALA A 1 88 ? 4.855 17.656 1.769 1 97 88 ALA A C 1
ATOM 704 O O . ALA A 1 88 ? 5.184 16.578 1.283 1 97 88 ALA A O 1
ATOM 705 N N . LEU A 1 89 ? 3.879 18.422 1.29 1 97.75 89 LEU A N 1
ATOM 706 C CA . LEU A 1 89 ? 3.004 17.953 0.219 1 97.75 89 LEU A CA 1
ATOM 707 C C . LEU A 1 89 ? 3.793 17.719 -1.065 1 97.75 89 LEU A C 1
ATOM 709 O O . LEU A 1 89 ? 3.58 16.734 -1.759 1 97.75 89 LEU A O 1
ATOM 713 N N . PHE A 1 90 ? 4.684 18.609 -1.297 1 95.94 90 PHE A N 1
ATOM 714 C CA . PHE A 1 90 ? 5.324 18.578 -2.604 1 95.94 90 PHE A CA 1
ATOM 715 C C . PHE A 1 90 ? 6.727 17.969 -2.506 1 95.94 90 PHE A C 1
ATOM 717 O O . PHE A 1 90 ? 7.332 17.625 -3.52 1 95.94 90 PHE A O 1
ATOM 724 N N . LEU A 1 91 ? 7.246 17.75 -1.287 1 96.69 91 LEU A N 1
ATOM 725 C CA . LEU A 1 91 ? 8.57 17.203 -1.053 1 96.69 91 LEU A CA 1
ATOM 726 C C . LEU A 1 91 ? 9.633 17.984 -1.812 1 96.69 91 LEU A C 1
ATOM 728 O O . LEU A 1 91 ? 9.586 19.219 -1.856 1 96.69 91 LEU A O 1
ATOM 732 N N . GLY A 1 92 ? 10.781 17.422 -2.24 1 92.25 92 GLY A N 1
ATOM 733 C CA . GLY A 1 92 ? 11.789 18.078 -3.041 1 92.25 92 GLY A CA 1
ATOM 734 C C . GLY A 1 92 ? 12.695 18.984 -2.225 1 92.25 92 GLY A C 1
ATOM 735 O O . GLY A 1 92 ? 12.977 18.703 -1.057 1 92.25 92 GLY A O 1
ATOM 736 N N . ASP A 1 93 ? 13.125 19.984 -2.918 1 92 93 ASP A N 1
ATOM 737 C CA . ASP A 1 93 ? 14.172 20.844 -2.367 1 92 93 ASP A CA 1
ATOM 738 C C . ASP A 1 93 ? 13.68 21.578 -1.114 1 92 93 ASP A C 1
ATOM 740 O O . ASP A 1 93 ? 14.398 21.656 -0.115 1 92 93 ASP A O 1
ATOM 744 N N . GLN A 1 94 ? 12.508 22.094 -1.199 1 93.19 94 GLN A N 1
ATOM 745 C CA . GLN A 1 94 ? 11.977 22.844 -0.066 1 93.19 94 GLN A CA 1
ATOM 746 C C . GLN A 1 94 ? 11.875 21.953 1.177 1 93.19 94 GLN A C 1
ATOM 748 O O . GLN A 1 94 ? 12.234 22.391 2.277 1 93.19 94 GLN A O 1
ATOM 753 N N . ALA A 1 95 ? 11.406 20.781 1.06 1 94.25 95 ALA A N 1
ATOM 754 C CA . ALA A 1 95 ? 11.281 19.859 2.184 1 94.25 95 ALA A CA 1
ATOM 755 C C . ALA A 1 95 ? 12.656 19.469 2.725 1 94.25 95 ALA A C 1
ATOM 757 O O . ALA A 1 95 ? 12.828 19.312 3.938 1 94.25 95 ALA A O 1
ATOM 758 N N . ARG A 1 96 ? 13.594 19.312 1.856 1 90.5 96 ARG A N 1
ATOM 759 C CA . ARG A 1 96 ? 14.945 18.922 2.26 1 90.5 96 ARG A CA 1
ATOM 760 C C . ARG A 1 96 ? 15.555 19.984 3.18 1 90.5 96 ARG A C 1
ATOM 762 O O . ARG A 1 96 ? 16.328 19.656 4.086 1 90.5 96 ARG A O 1
ATOM 769 N N . VAL A 1 97 ? 15.195 21.203 2.98 1 90.81 97 VAL A N 1
ATOM 770 C CA . VAL A 1 97 ? 15.75 22.312 3.742 1 90.81 97 VAL A CA 1
ATOM 771 C C . VAL A 1 97 ? 14.945 22.531 5.023 1 90.81 97 VAL A C 1
ATOM 773 O O . VAL A 1 97 ? 15.508 22.781 6.086 1 90.81 97 VAL A O 1
ATOM 776 N N . GLU A 1 98 ? 13.695 22.297 4.965 1 94 98 GLU A N 1
ATOM 777 C CA . GLU A 1 98 ? 12.812 22.734 6.047 1 94 98 GLU A CA 1
ATOM 778 C C . GLU A 1 98 ? 12.586 21.609 7.051 1 94 98 GLU A C 1
ATOM 780 O O . GLU A 1 98 ? 12.328 21.859 8.227 1 94 98 GLU A O 1
ATOM 785 N N . VAL A 1 99 ? 12.617 20.406 6.617 1 94.75 99 VAL A N 1
ATOM 786 C CA . VAL A 1 99 ? 12.297 19.266 7.469 1 94.75 99 VAL A CA 1
ATOM 787 C C . VAL A 1 99 ? 13.578 18.625 7.988 1 94.75 99 VAL A C 1
ATOM 789 O O . VAL A 1 99 ? 14.07 17.656 7.414 1 94.75 99 VAL A O 1
ATOM 792 N N . LYS A 1 100 ? 14.102 19.125 9.016 1 95.06 100 LYS A N 1
ATOM 793 C CA . LYS A 1 100 ? 15.352 18.609 9.57 1 95.06 100 LYS A CA 1
ATOM 794 C C . LYS A 1 100 ? 15.438 18.875 11.07 1 95.06 100 LYS A C 1
ATOM 796 O O . LYS A 1 100 ? 14.648 19.672 11.609 1 95.06 100 LYS A O 1
ATOM 801 N N . ASP A 1 101 ? 16.234 18.141 11.695 1 97.81 101 ASP A N 1
ATOM 802 C CA . ASP A 1 101 ? 16.641 18.359 13.078 1 97.81 101 ASP A CA 1
ATOM 803 C C . ASP A 1 101 ? 15.461 18.219 14.031 1 97.81 101 ASP A C 1
ATOM 805 O O . ASP A 1 101 ? 15.289 19.016 14.953 1 97.81 101 ASP A O 1
ATOM 809 N N . ARG A 1 102 ? 14.617 17.297 13.758 1 98.25 102 ARG A N 1
ATOM 810 C CA . ARG A 1 102 ? 13.5 16.938 14.633 1 98.25 102 ARG A CA 1
ATOM 811 C C . ARG A 1 102 ? 13.578 15.477 15.055 1 98.25 102 ARG A C 1
ATOM 813 O O . ARG A 1 102 ? 13.922 14.609 14.25 1 98.25 102 ARG A O 1
AT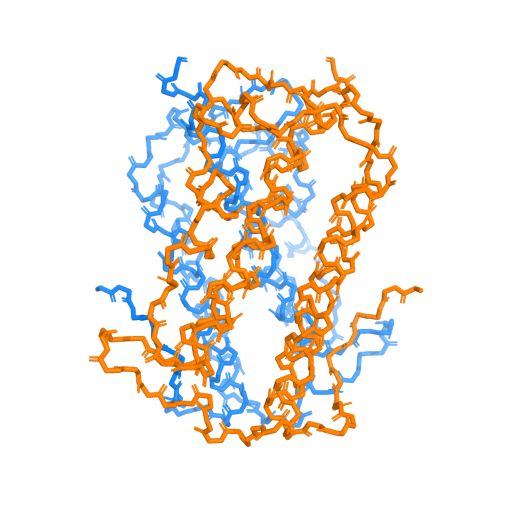OM 820 N N . PRO A 1 103 ? 13.336 15.234 16.312 1 98.5 103 PRO A N 1
ATOM 821 C CA . PRO A 1 103 ? 13.297 13.836 16.75 1 98.5 103 PRO A CA 1
ATOM 822 C C . PRO A 1 103 ? 12.109 13.07 16.188 1 98.5 103 PRO A C 1
ATOM 824 O O . PRO A 1 103 ? 11.141 13.68 15.727 1 98.5 103 PRO A O 1
ATOM 827 N N . VAL A 1 104 ? 12.18 11.812 16.234 1 98.69 104 VAL A N 1
ATOM 828 C CA . VAL A 1 104 ? 11.156 10.961 15.648 1 98.69 104 VAL A CA 1
ATOM 829 C C . VAL A 1 104 ? 9.797 11.266 16.281 1 98.69 104 VAL A C 1
ATOM 831 O O . VAL A 1 104 ? 8.766 11.203 15.609 1 98.69 104 VAL A O 1
ATOM 834 N N . ALA A 1 105 ? 9.742 11.641 17.578 1 98.69 105 ALA A N 1
ATOM 835 C CA . ALA A 1 105 ? 8.508 11.945 18.297 1 98.69 105 ALA A CA 1
ATOM 836 C C . ALA A 1 105 ? 7.746 13.086 17.625 1 98.69 105 ALA A C 1
ATOM 838 O O . ALA A 1 105 ? 6.512 13.109 17.656 1 98.69 105 ALA A O 1
ATOM 839 N N . TYR A 1 106 ? 8.453 14 17.047 1 98.62 106 TYR A N 1
ATOM 840 C CA . TYR A 1 106 ? 7.844 15.109 16.328 1 98.62 106 TYR A CA 1
ATOM 841 C C . TYR A 1 106 ? 6.965 14.602 15.188 1 98.62 106 TYR A C 1
ATOM 843 O O . TYR A 1 106 ? 5.801 14.992 15.078 1 98.62 106 TYR A O 1
ATOM 851 N N . TYR A 1 107 ? 7.477 13.758 14.367 1 98.75 107 TYR A N 1
ATOM 852 C CA . TYR A 1 107 ? 6.758 13.211 13.219 1 98.75 107 TYR A CA 1
ATOM 853 C C . TYR A 1 107 ? 5.617 12.312 13.672 1 98.75 107 TYR A C 1
ATOM 855 O O . TYR A 1 107 ? 4.52 12.367 13.109 1 98.75 107 TYR A O 1
ATOM 863 N N . LEU A 1 108 ? 5.891 11.461 14.695 1 98.81 108 LEU A N 1
ATOM 864 C CA . LEU A 1 108 ? 4.879 10.539 15.195 1 98.81 108 LEU A CA 1
ATOM 865 C C . LEU A 1 108 ? 3.684 11.297 15.766 1 98.81 108 LEU A C 1
ATOM 867 O O . LEU A 1 108 ? 2.539 10.859 15.625 1 98.81 108 LEU A O 1
ATOM 871 N N . SER A 1 109 ? 3.938 12.422 16.422 1 98.75 109 SER A N 1
ATOM 872 C CA . SER A 1 109 ? 2.861 13.234 16.969 1 98.75 109 SER A CA 1
ATOM 873 C C . SER A 1 109 ? 1.978 13.805 15.867 1 98.75 109 SER A C 1
ATOM 875 O O . SER A 1 109 ? 0.752 13.836 16 1 98.75 109 SER A O 1
ATOM 877 N N . ILE A 1 110 ? 2.576 14.266 14.805 1 98.75 110 ILE A N 1
ATOM 878 C CA . ILE A 1 110 ? 1.836 14.836 13.68 1 98.75 110 ILE A CA 1
ATOM 879 C C . ILE A 1 110 ? 1.011 13.75 13 1 98.75 110 ILE A C 1
ATOM 881 O O . ILE A 1 110 ? -0.163 13.961 12.68 1 98.75 110 ILE A O 1
ATOM 885 N N . LEU A 1 111 ? 1.607 12.594 12.789 1 98.88 111 LEU A N 1
ATOM 886 C CA . LEU A 1 111 ? 0.895 11.453 12.227 1 98.88 111 LEU A CA 1
ATOM 887 C C . LEU A 1 111 ? -0.3 11.07 13.094 1 98.88 111 LEU A C 1
ATOM 889 O O . LEU A 1 111 ? -1.385 10.789 12.578 1 98.88 111 LEU A O 1
ATOM 893 N N . SER A 1 112 ? -0.082 11.055 14.398 1 98.81 112 SER A N 1
ATOM 894 C CA . SER A 1 112 ? -1.147 10.719 15.336 1 98.81 112 SER A CA 1
ATOM 895 C C . SER A 1 112 ? -2.277 11.742 15.281 1 98.81 112 SER A C 1
ATOM 897 O O . SER A 1 112 ? -3.453 11.375 15.25 1 98.81 112 SER A O 1
ATOM 899 N N . GLU A 1 113 ? -1.948 12.977 15.266 1 98.75 113 GLU A N 1
ATOM 900 C CA . GLU A 1 113 ? -2.936 14.047 15.266 1 98.75 113 GLU A CA 1
ATOM 901 C C . GLU A 1 113 ? -3.807 14.008 14.016 1 98.75 113 GLU A C 1
ATOM 903 O O . GLU A 1 113 ? -5.031 14.109 14.102 1 98.75 113 GLU A O 1
ATOM 908 N N . VAL A 1 114 ? -3.162 13.883 12.883 1 98.88 114 VAL A N 1
ATOM 909 C CA . VAL A 1 114 ? -3.926 13.867 11.641 1 98.88 114 VAL A CA 1
ATOM 910 C C . VAL A 1 114 ? -4.832 12.633 11.609 1 98.88 114 VAL A C 1
ATOM 912 O O . VAL A 1 114 ? -5.977 12.711 11.156 1 98.88 114 VAL A O 1
ATOM 915 N N . ARG A 1 115 ? -4.367 11.469 12.117 1 98.88 115 ARG A N 1
ATOM 916 C CA . ARG A 1 115 ? -5.164 10.242 12.141 1 98.88 115 ARG A CA 1
ATOM 917 C C . ARG A 1 115 ? -6.344 10.375 13.094 1 98.88 115 ARG A C 1
ATOM 919 O O . ARG A 1 115 ? -7.445 9.906 12.789 1 98.88 115 ARG A O 1
ATOM 926 N N . GLU A 1 116 ? -6.113 10.953 14.234 1 98.81 116 GLU A N 1
ATOM 927 C CA . GLU A 1 116 ? -7.203 11.156 15.18 1 98.81 116 GLU A CA 1
ATOM 928 C C . GLU A 1 116 ? -8.344 11.961 14.562 1 98.81 116 GLU A C 1
ATOM 930 O O . GLU A 1 116 ? -9.516 11.656 14.773 1 98.81 116 GLU A O 1
ATOM 935 N N . THR A 1 117 ? -7.977 12.992 13.828 1 98.81 117 THR A N 1
ATOM 936 C CA . THR A 1 117 ? -8.977 13.789 13.117 1 98.81 117 THR A CA 1
ATOM 937 C C . THR A 1 117 ? -9.719 12.938 12.094 1 98.81 117 THR A C 1
ATOM 939 O O . THR A 1 117 ? -10.945 13 12.008 1 98.81 117 THR A O 1
ATOM 942 N N . THR A 1 118 ? -8.992 12.133 11.336 1 98.88 118 THR A N 1
ATOM 943 C CA . THR A 1 118 ? -9.586 11.234 10.352 1 98.88 118 THR A CA 1
ATOM 944 C C . THR A 1 118 ? -10.609 10.312 11 1 98.88 118 THR A C 1
ATOM 946 O O . THR A 1 118 ? -11.742 10.195 10.531 1 98.88 118 THR A O 1
ATOM 949 N N . LEU A 1 119 ? -10.188 9.703 12.102 1 98.75 119 LEU A N 1
ATOM 950 C CA . LEU A 1 119 ? -11.055 8.758 12.797 1 98.75 119 LEU A CA 1
ATOM 951 C C . LEU A 1 119 ? -12.336 9.438 13.273 1 98.75 119 LEU A C 1
ATOM 953 O O . LEU A 1 119 ? -13.422 8.875 13.148 1 98.75 119 LEU A O 1
ATOM 957 N N . SER A 1 120 ? -12.203 10.609 13.789 1 98.62 120 SER A N 1
ATOM 958 C CA . SER A 1 120 ? -13.367 11.367 14.266 1 98.62 120 SER A CA 1
ATOM 959 C C . SER A 1 120 ? -14.297 11.727 13.109 1 98.62 120 SER A C 1
ATOM 961 O O . SER A 1 120 ? -15.516 11.609 13.234 1 98.62 120 SER A O 1
ATOM 963 N N . LEU A 1 121 ? -13.75 12.172 11.984 1 98.69 121 LEU A N 1
ATOM 964 C CA . LEU A 1 121 ? -14.547 12.57 10.828 1 98.69 121 LEU A CA 1
ATOM 965 C C . LEU A 1 121 ? -15.328 11.383 10.273 1 98.69 121 LEU A C 1
ATOM 967 O O . LEU A 1 121 ? -16.5 11.523 9.906 1 98.69 121 LEU A O 1
ATOM 971 N N . PHE A 1 122 ? -14.766 10.211 10.266 1 98.62 122 PHE A N 1
ATOM 972 C CA . PHE A 1 122 ? -15.383 9.039 9.664 1 98.62 122 PHE A CA 1
ATOM 973 C C . PHE A 1 122 ? -16.578 8.57 10.492 1 98.62 122 PHE A C 1
ATOM 975 O O . PHE A 1 122 ? -17.469 7.883 9.977 1 98.62 122 PHE A O 1
ATOM 982 N N . LYS A 1 123 ? -16.578 8.891 11.812 1 98.19 123 LYS A N 1
ATOM 983 C CA . LYS A 1 123 ? -17.703 8.523 12.656 1 98.19 123 LYS A CA 1
ATOM 984 C C . LYS A 1 123 ? -18.984 9.219 12.203 1 98.19 123 LYS A C 1
ATOM 986 O O . LYS A 1 123 ? -20.094 8.805 12.578 1 98.19 123 LYS A O 1
ATOM 991 N N . THR A 1 124 ? -18.859 10.234 11.445 1 97.94 124 THR A N 1
ATOM 992 C CA . THR A 1 124 ? -20.016 11.039 11.07 1 97.94 124 THR A CA 1
ATOM 993 C C . THR A 1 124 ? -20.547 10.625 9.703 1 97.94 124 THR A C 1
ATOM 995 O O . THR A 1 124 ? -21.469 11.25 9.18 1 97.94 124 THR A O 1
ATOM 998 N N . ARG A 1 125 ? -20.016 9.633 9.094 1 98 125 ARG A N 1
ATOM 999 C CA . ARG A 1 125 ? -20.391 9.258 7.734 1 98 125 ARG A CA 1
ATOM 1000 C C . ARG A 1 125 ? -20.922 7.832 7.684 1 98 125 ARG A C 1
ATOM 1002 O O . ARG A 1 125 ? -20.594 7.008 8.531 1 98 125 ARG A O 1
ATOM 1009 N N . LYS A 1 126 ? -21.766 7.605 6.711 1 98.06 126 LYS A N 1
ATOM 1010 C CA . LYS A 1 126 ? -22.297 6.277 6.414 1 98.06 126 LYS A CA 1
ATOM 1011 C C . LYS A 1 126 ? -21.625 5.684 5.176 1 98.06 126 LYS A C 1
ATOM 1013 O O . LYS A 1 126 ? -20.984 6.402 4.406 1 98.06 126 LYS A O 1
ATOM 1018 N N . ASP A 1 127 ? -21.781 4.387 4.941 1 97.88 127 ASP A N 1
ATOM 1019 C CA . ASP A 1 127 ? -21.094 3.658 3.879 1 97.88 127 ASP A CA 1
ATOM 1020 C C . ASP A 1 127 ? -21.375 4.281 2.514 1 97.88 127 ASP A C 1
ATOM 1022 O O . ASP A 1 127 ? -20.5 4.297 1.642 1 97.88 127 ASP A O 1
ATOM 1026 N N . SER A 1 128 ? -22.547 4.777 2.34 1 97.5 128 SER A N 1
ATOM 1027 C CA . SER A 1 128 ? -22.922 5.352 1.048 1 97.5 128 SER A CA 1
ATOM 1028 C C . SER A 1 128 ? -22 6.52 0.685 1 97.5 128 SER A C 1
ATOM 1030 O O . SER A 1 128 ? -21.766 6.789 -0.495 1 97.5 128 SER A O 1
ATOM 1032 N N . TRP A 1 129 ? -21.484 7.207 1.656 1 97.75 129 TRP A N 1
ATOM 1033 C CA . TRP A 1 129 ? -20.594 8.352 1.472 1 97.75 129 TRP A CA 1
ATOM 1034 C C . TRP A 1 129 ? -19.344 7.941 0.714 1 97.75 129 TRP A C 1
ATOM 1036 O O . TRP A 1 129 ? -18.781 8.734 -0.046 1 97.75 129 TRP A O 1
ATOM 1046 N N . LEU A 1 130 ? -18.906 6.719 0.892 1 97.88 130 LEU A N 1
ATOM 1047 C CA . LEU A 1 130 ? -17.688 6.223 0.261 1 97.88 130 LEU A CA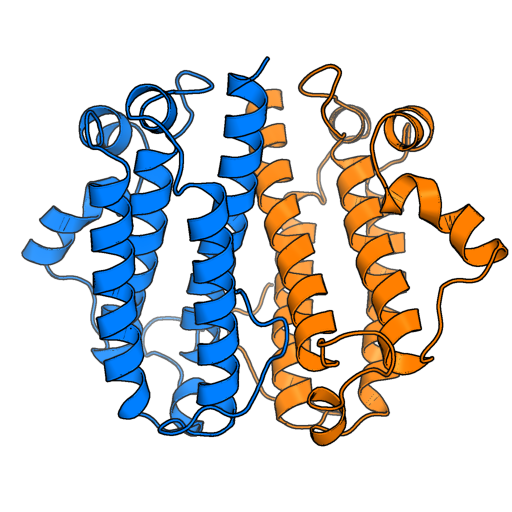 1
ATOM 1048 C C . LEU A 1 130 ? -17.797 6.293 -1.259 1 97.88 130 LEU A C 1
ATOM 1050 O O . LEU A 1 130 ? -16.797 6.543 -1.944 1 97.88 130 LEU A O 1
ATOM 1054 N N . TYR A 1 131 ? -18.984 6.145 -1.747 1 96.81 131 TYR A N 1
ATOM 1055 C CA . TYR A 1 131 ? -19.141 5.996 -3.191 1 96.81 131 TYR A CA 1
ATOM 1056 C C . TYR A 1 131 ? -19.5 7.328 -3.838 1 96.81 131 TYR A C 1
ATOM 1058 O O . TYR A 1 131 ? -19.641 7.414 -5.062 1 96.81 131 TYR A O 1
ATOM 1066 N N . GLU A 1 132 ? -19.594 8.328 -3.061 1 95.56 132 GLU A N 1
ATOM 1067 C CA . GLU A 1 132 ? -19.891 9.656 -3.6 1 95.56 132 GLU A CA 1
ATOM 1068 C C . GLU A 1 132 ? -18.703 10.195 -4.406 1 95.56 132 GLU A C 1
ATOM 1070 O O . GLU A 1 132 ? -17.562 10.102 -3.977 1 95.56 132 GLU A O 1
ATOM 1075 N N . GLN A 1 133 ? -19.109 10.719 -5.566 1 91.31 133 GLN A N 1
ATOM 1076 C CA . GLN A 1 133 ? -18.094 11.352 -6.418 1 91.31 133 GLN A CA 1
ATOM 1077 C C . GLN A 1 133 ? -17.938 12.828 -6.074 1 91.31 133 GLN A C 1
ATOM 1079 O O . GLN A 1 133 ? -18.906 13.477 -5.656 1 91.31 133 GLN A O 1
ATOM 1084 N N . LYS A 1 134 ? -16.797 13.25 -6.258 1 81.38 134 LYS A N 1
ATOM 1085 C CA . LYS A 1 134 ? -16.516 14.656 -5.988 1 81.38 134 LYS A CA 1
ATOM 1086 C C . LYS A 1 134 ? -16.75 15.508 -7.238 1 81.38 134 LYS A C 1
ATOM 1088 O O . LYS A 1 134 ? -16.688 15 -8.359 1 81.38 134 LYS A O 1
ATOM 1093 N N . PRO A 1 135 ? -17.047 16.75 -6.992 1 77.94 135 PRO A N 1
ATOM 1094 C CA . PRO A 1 135 ? -17.375 17.641 -8.109 1 77.94 135 PRO A CA 1
ATOM 1095 C C . PRO A 1 135 ? -16.203 17.844 -9.07 1 77.94 135 PRO A C 1
ATOM 1097 O O . PRO A 1 135 ? -16.406 18.109 -10.258 1 77.94 135 PRO A O 1
ATOM 1100 N N . TRP A 1 136 ? -14.992 17.766 -8.438 1 79.69 136 TRP A N 1
ATOM 1101 C CA . TRP A 1 136 ? -13.82 18.031 -9.266 1 79.69 136 TRP A CA 1
ATOM 1102 C C . TRP A 1 136 ? -13.086 16.734 -9.594 1 79.69 136 TRP A C 1
ATOM 1104 O O . TRP A 1 136 ? -12.797 15.93 -8.703 1 79.69 136 TRP A O 1
ATOM 1114 N N . GLY A 1 137 ? -13.375 16.141 -10.703 1 76.19 137 GLY A N 1
ATOM 1115 C CA . GLY A 1 137 ? -12.641 14.977 -11.18 1 76.19 137 GLY A CA 1
ATOM 1116 C C . GLY A 1 137 ? -13.469 13.711 -11.18 1 76.19 137 GLY A C 1
ATOM 1117 O O . GLY A 1 137 ? -14.641 13.727 -10.797 1 76.19 137 GLY A O 1
ATOM 1118 N N . LYS A 1 138 ? -12.82 12.648 -11.555 1 88.12 138 LYS A N 1
ATOM 1119 C CA . LYS A 1 138 ? -13.508 11.367 -11.703 1 88.12 138 LYS A CA 1
ATOM 1120 C C . LYS A 1 138 ? -13.133 10.414 -10.57 1 88.12 138 LYS A C 1
ATOM 1122 O O . LYS A 1 138 ? -13.023 9.203 -10.789 1 88.12 138 LYS A O 1
ATOM 1127 N N . MET A 1 139 ? -12.867 10.961 -9.281 1 94.81 139 MET A N 1
ATOM 1128 C CA . MET A 1 139 ? -12.547 10.141 -8.117 1 94.81 139 MET A CA 1
ATOM 1129 C C . MET A 1 139 ? -13.727 10.078 -7.152 1 94.81 139 MET A C 1
ATOM 1131 O O . MET A 1 139 ? -14.609 10.938 -7.195 1 94.81 139 MET A O 1
ATOM 1135 N N . ASN A 1 140 ? -13.891 9.047 -6.391 1 96.62 140 ASN A N 1
ATOM 1136 C CA . ASN A 1 140 ? -14.867 9.023 -5.305 1 96.62 140 ASN A CA 1
ATOM 1137 C C . ASN A 1 140 ? -14.18 8.969 -3.941 1 96.62 140 ASN A C 1
ATOM 1139 O O . ASN A 1 140 ? -12.961 8.82 -3.857 1 96.62 140 ASN A O 1
ATOM 1143 N N . ASN A 1 141 ? -14.906 9.117 -2.877 1 97.56 141 ASN A N 1
ATOM 1144 C CA . ASN A 1 141 ? -14.344 9.219 -1.535 1 97.56 141 ASN A CA 1
ATOM 1145 C C . ASN A 1 141 ? -13.602 7.945 -1.144 1 97.56 141 ASN A C 1
ATOM 1147 O O . ASN A 1 141 ? -12.594 8 -0.439 1 97.56 141 ASN A O 1
ATOM 1151 N N . TYR A 1 142 ? -14.117 6.805 -1.607 1 98.12 142 TYR A N 1
ATOM 1152 C CA . TYR A 1 142 ? -13.461 5.539 -1.292 1 98.12 142 TYR A CA 1
ATOM 1153 C C . TYR A 1 142 ? -12.047 5.5 -1.855 1 98.12 142 TYR A C 1
ATOM 1155 O O . TYR A 1 142 ? -11.102 5.148 -1.147 1 98.12 142 TYR A O 1
ATOM 1163 N N . TRP A 1 143 ? -11.906 5.914 -3.039 1 97.81 143 TRP A N 1
ATOM 1164 C CA . TRP A 1 143 ? -10.586 5.941 -3.656 1 97.81 143 TRP A CA 1
ATOM 1165 C C . TRP A 1 143 ? -9.672 6.93 -2.941 1 97.81 143 TRP A C 1
ATOM 1167 O O . TRP A 1 143 ? -8.484 6.66 -2.746 1 97.81 143 TRP A O 1
ATOM 1177 N N . TYR A 1 144 ? -10.18 8.117 -2.566 1 97.5 144 TYR A N 1
ATOM 1178 C CA . TYR A 1 144 ? -9.367 9.086 -1.844 1 97.5 144 TYR A CA 1
ATOM 1179 C C . TYR A 1 144 ? -8.688 8.445 -0.639 1 97.5 144 TYR A C 1
ATOM 1181 O O . TYR A 1 144 ? -7.48 8.602 -0.439 1 97.5 144 TYR A O 1
ATOM 1189 N N . TRP A 1 145 ? -9.43 7.711 0.004 1 98.69 145 TRP A N 1
ATOM 1190 C CA . TRP A 1 145 ? -8.898 7.219 1.272 1 98.69 145 TRP A CA 1
ATOM 1191 C C . TRP A 1 145 ? -8.133 5.918 1.075 1 98.69 145 TRP A C 1
ATOM 1193 O O . TRP A 1 145 ? -7.211 5.609 1.838 1 98.69 145 TRP A O 1
ATOM 1203 N N . PHE A 1 146 ? -8.539 5.137 0.039 1 98.75 146 PHE A N 1
ATOM 1204 C CA . PHE A 1 146 ? -7.637 4.078 -0.41 1 98.75 146 PHE A CA 1
ATOM 1205 C C . PHE A 1 146 ? -6.27 4.652 -0.769 1 98.75 146 PHE A C 1
ATOM 1207 O O . PHE A 1 146 ? -5.238 4.09 -0.393 1 98.75 146 PHE A O 1
ATOM 1214 N N . HIS A 1 147 ? -6.207 5.773 -1.443 1 98.62 147 HIS A N 1
ATOM 1215 C CA . HIS A 1 147 ? -4.965 6.398 -1.89 1 98.62 147 HIS A CA 1
ATOM 1216 C C . HIS A 1 147 ? -4.129 6.871 -0.705 1 98.62 147 HIS A C 1
ATOM 1218 O O . HIS A 1 147 ? -2.896 6.852 -0.762 1 98.62 147 HIS A O 1
ATOM 1224 N N . VAL A 1 148 ? -4.809 7.332 0.346 1 98.88 148 VAL A N 1
ATOM 1225 C CA . VAL A 1 148 ? -4.086 7.715 1.555 1 98.88 148 VAL A CA 1
ATOM 1226 C C . VAL A 1 148 ? -3.266 6.535 2.062 1 98.88 148 VAL A C 1
ATOM 1228 O O . VAL A 1 148 ? -2.078 6.676 2.363 1 98.88 148 VAL A O 1
ATOM 1231 N N . MET A 1 149 ? -3.869 5.352 2.16 1 98.69 149 MET A N 1
ATOM 1232 C CA . MET A 1 149 ? -3.139 4.172 2.613 1 98.69 149 MET A CA 1
ATOM 1233 C C . MET A 1 149 ? -2.125 3.723 1.567 1 98.69 149 MET A C 1
ATOM 1235 O O . MET A 1 149 ? -1.006 3.334 1.906 1 98.69 149 MET A O 1
ATOM 1239 N N . GLU A 1 150 ? -2.543 3.781 0.282 1 98.88 150 GLU A N 1
ATOM 1240 C CA . GLU A 1 150 ? -1.64 3.422 -0.806 1 98.88 150 GLU A CA 1
ATOM 1241 C C . GLU A 1 150 ? -0.366 4.262 -0.766 1 98.88 150 GLU A C 1
ATOM 1243 O O . GLU A 1 150 ? 0.739 3.729 -0.879 1 98.88 150 GLU A O 1
ATOM 1248 N N . ASP A 1 151 ? -0.528 5.57 -0.629 1 98.88 151 ASP A N 1
ATOM 1249 C CA . ASP A 1 151 ? 0.595 6.5 -0.556 1 98.88 151 ASP A CA 1
ATOM 1250 C C . ASP A 1 151 ? 1.518 6.152 0.611 1 98.88 151 ASP A C 1
ATOM 1252 O O . ASP A 1 151 ? 2.738 6.098 0.448 1 98.88 151 ASP A O 1
ATOM 1256 N N . GLU A 1 152 ? 0.92 5.945 1.773 1 98.94 152 GLU A N 1
ATOM 1257 C CA . GLU A 1 152 ? 1.708 5.633 2.963 1 98.94 152 GLU A CA 1
ATOM 1258 C C . GLU A 1 152 ? 2.484 4.332 2.785 1 98.94 152 GLU A C 1
ATOM 1260 O O . GLU A 1 152 ? 3.676 4.266 3.094 1 98.94 152 GLU A O 1
ATOM 1265 N N . ILE A 1 153 ? 1.857 3.318 2.256 1 98.94 153 ILE A N 1
ATOM 1266 C CA . ILE A 1 153 ? 2.506 2.027 2.051 1 98.94 153 ILE A CA 1
ATOM 1267 C C . ILE A 1 153 ? 3.637 2.174 1.034 1 98.94 153 ILE A C 1
ATOM 1269 O O . ILE A 1 153 ? 4.711 1.597 1.205 1 98.94 153 ILE A O 1
ATOM 1273 N N . ASN A 1 154 ? 3.365 2.945 -0.02 1 98.81 154 ASN A N 1
ATOM 1274 C CA . ASN A 1 154 ? 4.391 3.227 -1.019 1 98.81 154 ASN A CA 1
ATOM 1275 C C . ASN A 1 154 ? 5.621 3.873 -0.392 1 98.81 154 ASN A C 1
ATOM 1277 O O . ASN A 1 154 ? 6.746 3.408 -0.595 1 98.81 154 ASN A O 1
ATOM 1281 N N . HIS A 1 155 ? 5.434 4.898 0.356 1 98.75 155 HIS A N 1
ATOM 1282 C CA . HIS A 1 155 ? 6.555 5.613 0.953 1 98.75 155 HIS A CA 1
ATOM 1283 C C . HIS A 1 155 ? 7.199 4.797 2.066 1 98.75 155 HIS A C 1
ATOM 1285 O O . HIS A 1 155 ? 8.406 4.91 2.309 1 98.75 155 HIS A O 1
ATOM 1291 N N . ARG A 1 156 ? 6.406 3.898 2.754 1 98.81 156 ARG A N 1
ATOM 1292 C CA . ARG A 1 156 ? 7.012 2.959 3.693 1 98.81 156 ARG A CA 1
ATOM 1293 C C . ARG A 1 156 ? 8.023 2.059 2.992 1 98.81 156 ARG A C 1
ATOM 1295 O O . ARG A 1 156 ? 9.086 1.768 3.539 1 98.81 156 ARG A O 1
ATOM 1302 N N . GLY A 1 157 ? 7.676 1.583 1.787 1 98 157 GLY A N 1
ATOM 1303 C CA . GLY A 1 157 ? 8.633 0.821 0.997 1 98 157 GLY A CA 1
ATOM 1304 C C . GLY A 1 157 ? 9.914 1.58 0.717 1 98 157 GLY A C 1
ATOM 1305 O O . GLY A 1 157 ? 11.008 1.011 0.788 1 98 157 GLY A O 1
ATOM 1306 N N . GLN A 1 158 ? 9.789 2.84 0.448 1 96.88 158 GLN A N 1
ATOM 1307 C CA . GLN A 1 158 ? 10.961 3.682 0.205 1 96.88 158 GLN A CA 1
ATOM 1308 C C . GLN A 1 158 ? 11.781 3.865 1.479 1 96.88 158 GLN A C 1
ATOM 1310 O O . GLN A 1 158 ? 13.008 3.775 1.45 1 96.88 158 GLN A O 1
ATOM 1315 N N . ILE A 1 159 ? 11.102 4.078 2.553 1 97.75 159 ILE A N 1
ATOM 1316 C CA . ILE A 1 159 ? 11.758 4.246 3.848 1 97.75 159 ILE A CA 1
ATOM 1317 C C . ILE A 1 159 ? 12.562 2.996 4.184 1 97.75 159 ILE A C 1
ATOM 1319 O O . ILE A 1 159 ? 13.711 3.092 4.625 1 97.75 159 ILE A O 1
ATOM 1323 N N . ARG A 1 160 ? 11.992 1.827 3.969 1 96.5 160 ARG A N 1
ATOM 1324 C CA . ARG A 1 160 ? 12.68 0.57 4.25 1 96.5 160 ARG A CA 1
ATOM 1325 C C . ARG A 1 160 ? 13.953 0.442 3.414 1 96.5 160 ARG A C 1
ATOM 1327 O O . ARG A 1 160 ? 14.969 -0.052 3.898 1 96.5 160 ARG A O 1
ATOM 1334 N N . MET A 1 161 ? 13.883 0.892 2.24 1 93.5 161 MET A N 1
ATOM 1335 C CA . MET A 1 161 ? 15.07 0.858 1.391 1 93.5 161 MET A CA 1
ATOM 1336 C C . MET A 1 161 ? 16.125 1.831 1.897 1 93.5 161 MET A C 1
ATOM 1338 O O . MET A 1 161 ? 17.312 1.502 1.928 1 93.5 161 MET A O 1
ATOM 1342 N N . ILE A 1 162 ? 15.711 3.031 2.25 1 93.88 162 ILE A N 1
ATOM 1343 C CA . ILE A 1 162 ? 16.641 4.027 2.771 1 93.88 162 ILE A CA 1
ATOM 1344 C C . ILE A 1 162 ? 17.328 3.484 4.023 1 93.88 162 ILE A C 1
ATOM 1346 O O . ILE A 1 162 ? 18.547 3.605 4.172 1 93.88 162 ILE A O 1
ATOM 1350 N N . LYS A 1 163 ? 16.562 2.879 4.875 1 94.19 163 LYS A N 1
ATOM 1351 C CA . LYS A 1 163 ? 17.109 2.307 6.105 1 94.19 163 LYS A CA 1
ATOM 1352 C C . LYS A 1 163 ? 18.172 1.253 5.805 1 94.19 163 LYS A C 1
ATOM 1354 O O . LYS A 1 163 ? 19.188 1.165 6.504 1 94.19 163 LYS A O 1
ATOM 1359 N N . ARG A 1 164 ? 17.906 0.476 4.84 1 89.94 164 ARG A N 1
ATOM 1360 C CA . ARG A 1 164 ? 18.875 -0.543 4.445 1 89.94 164 ARG A CA 1
ATOM 1361 C C . ARG A 1 164 ? 20.172 0.094 3.951 1 89.94 164 ARG A C 1
ATOM 1363 O O . ARG A 1 164 ? 21.266 -0.411 4.227 1 89.94 164 ARG A O 1
ATOM 1370 N N . LEU A 1 165 ? 20.031 1.145 3.215 1 86.12 165 LEU A N 1
ATOM 1371 C CA . LEU A 1 165 ? 21.188 1.832 2.658 1 86.12 165 LEU A CA 1
ATOM 1372 C C . LEU A 1 165 ? 22 2.516 3.76 1 86.12 165 LEU A C 1
ATOM 1374 O O . LEU A 1 165 ? 23.219 2.684 3.633 1 86.12 165 LEU A O 1
ATOM 1378 N N . LEU A 1 166 ? 21.391 2.918 4.816 1 86.38 166 LEU A N 1
ATOM 1379 C CA . LEU A 1 166 ? 22.047 3.562 5.945 1 86.38 166 LEU A CA 1
ATOM 1380 C C . LEU A 1 166 ? 22.859 2.555 6.75 1 86.38 166 LEU A C 1
ATOM 1382 O O . LEU A 1 166 ? 23.844 2.918 7.395 1 86.38 166 LEU A O 1
ATOM 1386 N N . LYS A 1 167 ? 22.453 1.295 6.863 1 81.56 167 LYS A N 1
ATOM 1387 C CA . LYS A 1 167 ? 23.125 0.263 7.637 1 81.56 167 LYS A CA 1
ATOM 1388 C C . LYS A 1 167 ? 24.359 -0.25 6.898 1 81.56 167 LYS A C 1
ATOM 1390 O O . LYS A 1 167 ? 25.266 -0.821 7.512 1 81.56 167 LYS A O 1
ATOM 1395 N N . ASN A 1 168 ? 24.453 -0.043 5.605 1 66.44 168 ASN A N 1
ATOM 1396 C CA . ASN A 1 168 ? 25.625 -0.469 4.836 1 66.44 168 ASN A CA 1
ATOM 1397 C C . ASN A 1 168 ? 26.672 0.631 4.762 1 66.44 168 ASN A C 1
ATOM 1399 O O . ASN A 1 168 ? 26.391 1.744 4.32 1 66.44 168 ASN A O 1
ATOM 1403 N N . MET B 1 1 ? -7.156 3.09 -19.391 1 80.56 1 MET B N 1
ATOM 1404 C CA . MET B 1 1 ? -7 4.18 -18.438 1 80.56 1 MET B CA 1
ATOM 1405 C C . MET B 1 1 ? -7.352 3.719 -17.031 1 80.56 1 MET B C 1
ATOM 1407 O O . MET B 1 1 ? -8.281 2.932 -16.844 1 80.56 1 MET B O 1
ATOM 1411 N N . ILE B 1 2 ? -6.496 4.031 -16.016 1 92.25 2 ILE B N 1
ATOM 1412 C CA . ILE B 1 2 ? -6.742 3.607 -14.648 1 92.25 2 ILE B CA 1
ATOM 1413 C C . ILE B 1 2 ? -7.941 4.363 -14.078 1 92.25 2 ILE B C 1
ATOM 1415 O O . ILE B 1 2 ? -8.062 5.578 -14.266 1 92.25 2 ILE B O 1
ATOM 1419 N N . ASP B 1 3 ? -8.836 3.658 -13.586 1 92.69 3 ASP B N 1
ATOM 1420 C CA . ASP B 1 3 ? -9.992 4.238 -12.922 1 92.69 3 ASP B CA 1
ATOM 1421 C C . ASP B 1 3 ? -9.68 4.602 -11.477 1 92.69 3 ASP B C 1
ATOM 1423 O O . ASP B 1 3 ? -9.188 3.766 -10.711 1 92.69 3 ASP B O 1
ATOM 1427 N N . TYR B 1 4 ? -9.953 5.805 -11.062 1 94.94 4 TYR B N 1
ATOM 1428 C CA . TYR B 1 4 ? -9.617 6.305 -9.734 1 94.94 4 TYR B CA 1
ATOM 1429 C C . TYR B 1 4 ? -10.859 6.395 -8.852 1 94.94 4 TYR B C 1
ATOM 1431 O O . TYR B 1 4 ? -11.016 7.348 -8.094 1 94.94 4 TYR B O 1
ATOM 1439 N N . ARG B 1 5 ? -11.805 5.496 -9.125 1 96.88 5 ARG B N 1
ATOM 1440 C CA . ARG B 1 5 ? -12.969 5.266 -8.273 1 96.88 5 ARG B CA 1
ATOM 1441 C C . ARG B 1 5 ? -13 3.826 -7.77 1 96.88 5 ARG B C 1
ATOM 1443 O O . ARG B 1 5 ? -12.555 2.91 -8.461 1 96.88 5 ARG B O 1
ATOM 1450 N N . ILE B 1 6 ? -13.359 3.607 -6.555 1 97.69 6 ILE B N 1
ATOM 1451 C CA . ILE B 1 6 ? -13.75 2.287 -6.07 1 97.69 6 ILE B CA 1
ATOM 1452 C C . ILE B 1 6 ? -15.25 2.094 -6.234 1 97.69 6 ILE B C 1
ATOM 1454 O O . ILE B 1 6 ? -16.047 2.844 -5.664 1 97.69 6 ILE B O 1
ATOM 1458 N N . LEU B 1 7 ? -15.625 1.154 -7.047 1 95.38 7 LEU B N 1
ATOM 1459 C CA . LEU B 1 7 ? -17.016 0.978 -7.457 1 95.38 7 LEU B CA 1
ATOM 1460 C C . LEU B 1 7 ? -17.469 -0.465 -7.246 1 95.38 7 LEU B C 1
ATOM 1462 O O . LEU B 1 7 ? -16.641 -1.384 -7.266 1 95.38 7 LEU B O 1
ATOM 1466 N N . PRO B 1 8 ? -18.828 -0.582 -7.078 1 91.5 8 PRO B N 1
ATOM 1467 C CA . PRO B 1 8 ? -19.359 -1.948 -7.07 1 91.5 8 PRO B CA 1
ATOM 1468 C C . PRO B 1 8 ? -18.953 -2.746 -8.305 1 91.5 8 PRO B C 1
ATOM 1470 O O . PRO B 1 8 ? -18.891 -2.195 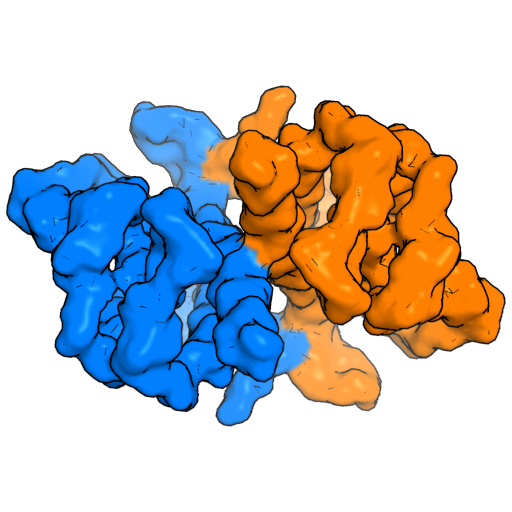-9.406 1 91.5 8 PRO B O 1
ATOM 1473 N N . GLN B 1 9 ? -18.609 -4.035 -8 1 95.44 9 GLN B N 1
ATOM 1474 C CA . GLN B 1 9 ? -18.156 -4.922 -9.078 1 95.44 9 GLN B CA 1
ATOM 1475 C C . GLN B 1 9 ? -19.188 -6.016 -9.344 1 95.44 9 GLN B C 1
ATOM 1477 O O . GLN B 1 9 ? -19.562 -6.766 -8.438 1 95.44 9 GLN B O 1
ATOM 1482 N N . ALA B 1 10 ? -19.625 -6.102 -10.625 1 95 10 ALA B N 1
ATOM 1483 C CA . ALA B 1 10 ? -20.547 -7.164 -10.984 1 95 10 ALA B CA 1
ATOM 1484 C C . ALA B 1 10 ? -19.922 -8.539 -10.766 1 95 10 ALA B C 1
ATOM 1486 O O . ALA B 1 10 ? -18.75 -8.75 -11.055 1 95 10 ALA B O 1
ATOM 1487 N N . GLY B 1 11 ? -20.703 -9.438 -10.227 1 96.69 11 GLY B N 1
ATOM 1488 C CA . GLY B 1 11 ? -20.219 -10.805 -10.07 1 96.69 11 GLY B CA 1
ATOM 1489 C C . GLY B 1 11 ? -19.594 -11.07 -8.711 1 96.69 11 GLY B C 1
ATOM 1490 O O . GLY B 1 11 ? -19.266 -12.211 -8.391 1 96.69 11 GLY B O 1
ATOM 1491 N N . TYR B 1 12 ? -19.406 -10.016 -7.949 1 98.19 12 TYR B N 1
ATOM 1492 C CA . TYR B 1 12 ? -18.859 -10.133 -6.605 1 98.19 12 TYR B CA 1
ATOM 1493 C C . TYR B 1 12 ? -19.828 -9.594 -5.562 1 98.19 12 TYR B C 1
ATOM 1495 O O . TYR B 1 12 ? -20.656 -8.727 -5.863 1 98.19 12 TYR B O 1
ATOM 1503 N N . ASP B 1 13 ? -19.703 -10.141 -4.363 1 97.25 13 ASP B N 1
ATOM 1504 C CA . ASP B 1 13 ? -20.438 -9.523 -3.256 1 97.25 13 ASP B CA 1
ATOM 1505 C C . ASP B 1 13 ? -19.906 -8.117 -2.975 1 97.25 13 ASP B C 1
ATOM 1507 O O . ASP B 1 13 ? -18.844 -7.727 -3.471 1 97.25 13 ASP B O 1
ATOM 1511 N N . ASP B 1 14 ? -20.625 -7.422 -2.148 1 96.5 14 ASP B N 1
ATOM 1512 C CA . ASP B 1 14 ? -20.438 -5.984 -1.971 1 96.5 14 ASP B CA 1
ATOM 1513 C C . ASP B 1 14 ? -19.031 -5.66 -1.483 1 96.5 14 ASP B C 1
ATOM 1515 O O . ASP B 1 14 ? -18.281 -4.969 -2.168 1 96.5 14 ASP B O 1
ATOM 1519 N N . LYS B 1 15 ? -18.594 -6.199 -0.347 1 97.5 15 LYS B N 1
ATOM 1520 C CA . LYS B 1 15 ? -17.281 -5.934 0.22 1 97.5 15 LYS B CA 1
ATOM 1521 C C . LYS B 1 15 ? -16.188 -6.559 -0.63 1 97.5 15 LYS B C 1
ATOM 1523 O O . LYS B 1 15 ? -15.109 -5.969 -0.803 1 97.5 15 LYS B O 1
ATOM 1528 N N . ILE B 1 16 ? -16.453 -7.73 -1.144 1 98.44 16 ILE B N 1
ATOM 1529 C CA . ILE B 1 16 ? -15.492 -8.406 -2.008 1 98.44 16 ILE B CA 1
ATOM 1530 C C . ILE B 1 16 ? -15.281 -7.586 -3.279 1 98.44 16 ILE B C 1
ATOM 1532 O O . ILE B 1 16 ? -14.156 -7.469 -3.768 1 98.44 16 ILE B O 1
ATOM 1536 N N . GLY B 1 17 ? -16.359 -7.027 -3.805 1 98.44 17 GLY B N 1
ATOM 1537 C CA . GLY B 1 17 ? -16.234 -6.16 -4.965 1 98.44 17 GLY B CA 1
ATOM 1538 C C . GLY B 1 17 ? -15.328 -4.969 -4.723 1 98.44 17 GLY B C 1
ATOM 1539 O O . GLY B 1 17 ? -14.523 -4.609 -5.59 1 98.44 17 GLY B O 1
ATOM 1540 N N . ASP B 1 18 ? -15.453 -4.301 -3.572 1 98.31 18 ASP B N 1
ATOM 1541 C CA . ASP B 1 18 ? -14.578 -3.191 -3.211 1 98.31 18 ASP B CA 1
ATOM 1542 C C . ASP B 1 18 ? -13.117 -3.639 -3.156 1 98.31 18 ASP B C 1
ATOM 1544 O O . ASP B 1 18 ? -12.234 -2.955 -3.678 1 98.31 18 ASP B O 1
ATOM 1548 N N . LEU B 1 19 ? -12.883 -4.793 -2.498 1 98.56 19 LEU B N 1
ATOM 1549 C CA . LEU B 1 19 ? -11.547 -5.352 -2.365 1 98.56 19 LEU B CA 1
ATOM 1550 C C . LEU B 1 19 ? -10.938 -5.641 -3.732 1 98.56 19 LEU B C 1
ATOM 1552 O O . LEU B 1 19 ? -9.773 -5.309 -3.984 1 98.56 19 LEU B O 1
ATOM 1556 N N . ILE B 1 20 ? -11.75 -6.207 -4.621 1 98.56 20 ILE B N 1
ATOM 1557 C CA . ILE B 1 20 ? -11.297 -6.527 -5.969 1 98.56 20 ILE B CA 1
ATOM 1558 C C . ILE B 1 20 ? -10.938 -5.242 -6.711 1 98.56 20 ILE B C 1
ATOM 1560 O O . ILE B 1 20 ? -9.914 -5.184 -7.398 1 98.56 20 ILE B O 1
ATOM 1564 N N . CYS B 1 21 ? -11.727 -4.254 -6.57 1 98.5 21 CYS B N 1
ATOM 1565 C CA . CYS B 1 21 ? -11.43 -2.965 -7.188 1 98.5 21 CYS B CA 1
ATOM 1566 C C . CYS B 1 21 ? -10.078 -2.432 -6.723 1 98.5 21 CYS B C 1
ATOM 1568 O O . CYS B 1 21 ? -9.273 -1.975 -7.535 1 98.5 21 CYS B O 1
ATOM 1570 N N . MET B 1 22 ? -9.789 -2.506 -5.453 1 98.62 22 MET B N 1
ATOM 1571 C CA . MET B 1 22 ? -8.531 -2.018 -4.891 1 98.62 22 MET B CA 1
ATOM 1572 C C . MET B 1 22 ? -7.355 -2.854 -5.383 1 98.62 22 MET B C 1
ATOM 1574 O O . MET B 1 22 ? -6.305 -2.312 -5.727 1 98.62 22 MET B O 1
ATOM 1578 N N . LEU B 1 23 ? -7.547 -4.168 -5.434 1 98.69 23 LEU B N 1
ATOM 1579 C CA . LEU B 1 23 ? -6.508 -5.062 -5.938 1 98.69 23 LEU B CA 1
ATOM 1580 C C . LEU B 1 23 ? -6.184 -4.75 -7.395 1 98.69 23 LEU B C 1
ATOM 1582 O O . LEU B 1 23 ? -5.012 -4.68 -7.773 1 98.69 23 LEU B O 1
ATOM 1586 N N . GLU B 1 24 ? -7.203 -4.543 -8.18 1 98.38 24 GLU B N 1
ATOM 1587 C CA . GLU B 1 24 ? -7.008 -4.273 -9.602 1 98.38 24 GLU B CA 1
ATOM 1588 C C . GLU B 1 24 ? -6.379 -2.902 -9.828 1 98.38 24 GLU B C 1
ATOM 1590 O O . GLU B 1 24 ? -5.531 -2.738 -10.703 1 98.38 24 GLU B O 1
ATOM 1595 N N . HIS B 1 25 ? -6.824 -1.94 -9.094 1 98.5 25 HIS B N 1
ATOM 1596 C CA . HIS B 1 25 ? -6.191 -0.627 -9.156 1 98.5 25 HIS B CA 1
ATOM 1597 C C . HIS B 1 25 ? -4.703 -0.714 -8.828 1 98.5 25 HIS B C 1
ATOM 1599 O O . HIS B 1 25 ? -3.869 -0.176 -9.562 1 98.5 25 HIS B O 1
ATOM 1605 N N . THR B 1 26 ? -4.402 -1.392 -7.758 1 98.81 26 THR B N 1
ATOM 1606 C CA . THR B 1 26 ? -3.021 -1.561 -7.32 1 98.81 26 THR B CA 1
ATOM 1607 C C . THR B 1 26 ? -2.172 -2.184 -8.422 1 98.81 26 THR B C 1
ATOM 1609 O O . THR B 1 26 ? -1.08 -1.698 -8.727 1 98.81 26 THR B O 1
ATOM 1612 N N . ARG B 1 27 ? -2.715 -3.232 -9.016 1 98.81 27 ARG B N 1
ATOM 1613 C CA . ARG B 1 27 ? -2.008 -3.916 -10.094 1 98.81 27 ARG B CA 1
ATOM 1614 C C . ARG B 1 27 ? -1.816 -2.994 -11.297 1 98.81 27 ARG B C 1
ATOM 1616 O O . ARG B 1 27 ? -0.732 -2.945 -11.875 1 98.81 27 ARG B O 1
ATOM 1623 N N . ALA B 1 28 ? -2.828 -2.268 -11.641 1 98.62 28 ALA B N 1
ATOM 1624 C CA . ALA B 1 28 ? -2.752 -1.375 -12.797 1 98.62 28 ALA B CA 1
ATOM 1625 C C . ALA B 1 28 ? -1.66 -0.325 -12.609 1 98.62 28 ALA B C 1
ATOM 1627 O O . ALA B 1 28 ? -0.914 -0.022 -13.539 1 98.62 28 ALA B O 1
ATOM 1628 N N . VAL B 1 29 ? -1.544 0.239 -11.445 1 98.75 29 VAL B N 1
ATOM 1629 C CA . VAL B 1 29 ? -0.534 1.255 -11.172 1 98.75 29 VAL B CA 1
ATOM 1630 C C . VAL B 1 29 ? 0.858 0.63 -11.227 1 98.75 29 VAL B C 1
ATOM 1632 O O . VAL B 1 29 ? 1.788 1.224 -11.781 1 98.75 29 VAL B O 1
ATOM 1635 N N . THR B 1 30 ? 0.997 -0.571 -10.625 1 98.81 30 THR B N 1
ATOM 1636 C CA . THR B 1 30 ? 2.273 -1.273 -10.68 1 98.81 30 THR B CA 1
ATOM 1637 C C . THR B 1 30 ? 2.693 -1.524 -12.125 1 98.81 30 THR B C 1
ATOM 1639 O O . THR B 1 30 ? 3.838 -1.263 -12.5 1 98.81 30 THR B O 1
ATOM 1642 N N . LEU B 1 31 ? 1.781 -2.008 -12.945 1 98.69 31 LEU B N 1
ATOM 1643 C CA . LEU B 1 31 ? 2.076 -2.32 -14.344 1 98.69 31 LEU B CA 1
ATOM 1644 C C . LEU B 1 31 ? 2.482 -1.063 -15.102 1 98.69 31 LEU B C 1
ATOM 1646 O O . LEU B 1 31 ? 3.406 -1.099 -15.922 1 98.69 31 LEU B O 1
ATOM 1650 N N . GLU B 1 32 ? 1.791 0.024 -14.875 1 98.19 32 GLU B N 1
ATOM 1651 C CA . GLU B 1 32 ? 2.141 1.288 -15.516 1 98.19 32 GLU B CA 1
ATOM 1652 C C . GLU B 1 32 ? 3.572 1.697 -15.18 1 98.19 32 GLU B C 1
ATOM 1654 O O . GLU B 1 32 ? 4.281 2.248 -16.031 1 98.19 32 GLU B O 1
ATOM 1659 N N . ASP B 1 33 ? 4.012 1.424 -14.016 1 97.75 33 ASP B N 1
ATOM 1660 C CA . ASP B 1 33 ? 5.336 1.813 -13.539 1 97.75 33 ASP B CA 1
ATOM 1661 C C . ASP B 1 33 ? 6.422 0.971 -14.203 1 97.75 33 ASP B C 1
ATOM 1663 O O . ASP B 1 33 ? 7.555 1.433 -14.375 1 97.75 33 ASP B O 1
ATOM 1667 N N . VAL B 1 34 ? 6.098 -0.253 -14.609 1 98.56 34 VAL B N 1
ATOM 1668 C CA . VAL B 1 34 ? 7.215 -1.151 -14.891 1 98.56 34 VAL B CA 1
ATOM 1669 C C . VAL B 1 34 ? 7.172 -1.595 -16.344 1 98.56 34 VAL B C 1
ATOM 1671 O O . VAL B 1 34 ? 8.133 -2.182 -16.859 1 98.56 34 VAL B O 1
ATOM 1674 N N . GLN B 1 35 ? 6.086 -1.321 -17.062 1 97.81 35 GLN B N 1
ATOM 1675 C CA . GLN B 1 35 ? 5.797 -1.941 -18.359 1 97.81 35 GLN B CA 1
ATOM 1676 C C . GLN B 1 35 ? 6.844 -1.555 -19.406 1 97.81 35 GLN B C 1
ATOM 1678 O O . GLN B 1 35 ? 6.996 -2.238 -20.422 1 97.81 35 GLN B O 1
ATOM 1683 N N . SER B 1 36 ? 7.668 -0.53 -19.172 1 97.75 36 SER B N 1
ATOM 1684 C CA . SER B 1 36 ? 8.594 -0.042 -20.188 1 97.75 36 SER B CA 1
ATOM 1685 C C . SER B 1 36 ? 10.031 -0.426 -19.859 1 97.75 36 SER B C 1
ATOM 1687 O O . SER B 1 36 ? 10.961 -0.046 -20.578 1 97.75 36 SER B O 1
ATOM 1689 N N . LEU B 1 37 ? 10.281 -1.188 -18.812 1 98.19 37 LEU B N 1
ATOM 1690 C CA . LEU B 1 37 ? 11.633 -1.468 -18.344 1 98.19 37 LEU B CA 1
ATOM 1691 C C . LEU B 1 37 ? 12.328 -2.473 -19.266 1 98.19 37 LEU B C 1
ATOM 1693 O O . LEU B 1 37 ? 11.695 -3.424 -19.734 1 98.19 37 LEU B O 1
ATOM 1697 N N . THR B 1 38 ? 13.617 -2.248 -19.531 1 98.25 38 THR B N 1
ATOM 1698 C CA . THR B 1 38 ? 14.438 -3.166 -20.312 1 98.25 38 THR B CA 1
ATOM 1699 C C . THR B 1 38 ? 14.922 -4.324 -19.438 1 98.25 38 THR B C 1
ATOM 1701 O O . THR B 1 38 ? 14.797 -4.285 -18.219 1 98.25 38 THR B O 1
ATOM 1704 N N . VAL B 1 39 ? 15.438 -5.344 -20.109 1 98.44 39 VAL B N 1
ATOM 1705 C CA . VAL B 1 39 ? 15.992 -6.492 -19.391 1 98.44 39 VAL B CA 1
ATOM 1706 C C . VAL B 1 39 ? 17.109 -6.031 -18.469 1 98.44 39 VAL B C 1
ATOM 1708 O O . VAL B 1 39 ? 17.219 -6.496 -17.328 1 98.44 39 VAL B O 1
ATOM 1711 N N . GLU B 1 40 ? 17.969 -5.125 -18.922 1 97.44 40 GLU B N 1
ATOM 1712 C CA . GLU B 1 40 ? 19.078 -4.598 -18.125 1 97.44 40 GLU B CA 1
ATOM 1713 C C . GLU B 1 40 ? 18.578 -3.9 -16.875 1 97.44 40 GLU B C 1
ATOM 1715 O O . GLU B 1 40 ? 19.125 -4.094 -15.781 1 97.44 40 GLU B O 1
ATOM 1720 N N . GLU B 1 41 ? 17.531 -3.158 -16.984 1 97.56 41 GLU B N 1
ATOM 1721 C CA . GLU B 1 41 ? 16.969 -2.453 -15.844 1 97.56 41 GLU B CA 1
ATOM 1722 C C . GLU B 1 41 ? 16.312 -3.424 -14.867 1 97.56 41 GLU B C 1
ATOM 1724 O O . GLU B 1 41 ? 16.406 -3.248 -13.648 1 97.56 41 GLU B O 1
ATOM 1729 N N . LEU B 1 42 ? 15.664 -4.422 -15.375 1 98.19 42 LEU B N 1
ATOM 1730 C CA . LEU B 1 42 ? 14.984 -5.434 -14.57 1 98.19 42 LEU B CA 1
ATOM 1731 C C . LEU B 1 42 ? 15.984 -6.254 -13.766 1 98.19 42 LEU B C 1
ATOM 1733 O O . LEU B 1 42 ? 15.68 -6.711 -12.664 1 98.19 42 LEU B O 1
ATOM 1737 N N . ASP B 1 43 ? 17.188 -6.395 -14.32 1 96.88 43 ASP B N 1
ATOM 1738 C CA . ASP B 1 43 ? 18.188 -7.273 -13.719 1 96.88 43 ASP B CA 1
ATOM 1739 C C . ASP B 1 43 ? 19.141 -6.484 -12.828 1 96.88 43 ASP B C 1
ATOM 1741 O O . ASP B 1 43 ? 19.906 -7.07 -12.062 1 96.88 43 ASP B O 1
ATOM 1745 N N . ASP B 1 44 ? 19.047 -5.172 -12.922 1 94.75 44 ASP B N 1
ATOM 1746 C CA . ASP B 1 44 ? 20.016 -4.328 -12.227 1 94.75 44 ASP B CA 1
ATOM 1747 C C . ASP B 1 44 ? 19.891 -4.469 -10.711 1 94.75 44 ASP B C 1
ATOM 1749 O O . ASP B 1 44 ? 18.781 -4.625 -10.195 1 94.75 44 ASP B O 1
ATOM 1753 N N . LEU B 1 45 ? 21 -4.379 -10 1 91.5 45 LEU B N 1
ATOM 1754 C CA . LEU B 1 45 ? 21.062 -4.383 -8.547 1 91.5 45 LEU B CA 1
ATOM 1755 C C . LEU B 1 45 ? 21.594 -3.055 -8.023 1 91.5 45 LEU B C 1
ATOM 1757 O O . LEU B 1 45 ? 22.75 -2.697 -8.273 1 91.5 45 LEU B O 1
ATOM 1761 N N . PRO B 1 46 ? 20.766 -2.303 -7.273 1 84.31 46 PRO B N 1
ATOM 1762 C CA . PRO B 1 46 ? 21.281 -1.061 -6.688 1 84.31 46 PRO B CA 1
ATOM 1763 C C . PRO B 1 46 ? 22.516 -1.28 -5.824 1 84.31 46 PRO B C 1
ATOM 1765 O O . PRO B 1 46 ? 23.406 -0.422 -5.781 1 84.31 46 PRO B O 1
ATOM 1768 N N . ASP B 1 47 ? 22.516 -2.322 -5.133 1 83.75 47 ASP B N 1
ATOM 1769 C CA . ASP B 1 47 ? 23.688 -2.77 -4.391 1 83.75 47 ASP B CA 1
ATOM 1770 C C . ASP B 1 47 ? 23.719 -4.293 -4.285 1 83.75 47 ASP B C 1
ATOM 1772 O O . ASP B 1 47 ? 22.781 -4.973 -4.707 1 83.75 47 ASP B O 1
ATOM 1776 N N . GLN B 1 48 ? 24.766 -4.863 -3.621 1 84.75 48 GLN B N 1
ATOM 1777 C CA . GLN B 1 48 ? 25 -6.305 -3.66 1 84.75 48 GLN B CA 1
ATOM 1778 C C . GLN B 1 48 ? 23.969 -7.059 -2.834 1 84.75 48 GLN B C 1
ATOM 1780 O O . GLN B 1 48 ? 23.797 -8.266 -3.008 1 84.75 48 GLN B O 1
ATOM 1785 N N . ASN B 1 49 ? 23.234 -6.375 -2.012 1 85.44 49 ASN B N 1
ATOM 1786 C CA . ASN B 1 49 ? 22.297 -7.051 -1.126 1 85.44 49 ASN B CA 1
ATOM 1787 C C . ASN B 1 49 ? 20.844 -6.723 -1.495 1 85.44 49 ASN B C 1
ATOM 1789 O O . ASN B 1 49 ? 19.922 -7.184 -0.834 1 85.44 49 ASN B O 1
ATOM 1793 N N . SER B 1 50 ? 20.719 -5.953 -2.547 1 88.94 50 SER B N 1
ATOM 1794 C CA . SER B 1 50 ? 19.375 -5.531 -2.951 1 88.94 50 SER B CA 1
ATOM 1795 C C . SER B 1 50 ? 18.719 -6.566 -3.857 1 88.94 50 SER B C 1
ATOM 1797 O O . SER B 1 50 ? 19.391 -7.473 -4.359 1 88.94 50 SER B O 1
ATOM 1799 N N . ASN B 1 51 ? 17.453 -6.484 -3.932 1 94.19 51 ASN B N 1
ATOM 1800 C CA . ASN B 1 51 ? 16.703 -7.27 -4.906 1 94.19 51 ASN B CA 1
ATOM 1801 C C . ASN B 1 51 ? 16.516 -6.504 -6.211 1 94.19 51 ASN B C 1
ATOM 1803 O O . ASN B 1 51 ? 16.391 -5.277 -6.207 1 94.19 51 ASN B O 1
ATOM 1807 N N . SER B 1 52 ? 16.562 -7.246 -7.336 1 96.62 52 SER B N 1
ATOM 1808 C CA . SER B 1 52 ? 16.297 -6.629 -8.633 1 96.62 52 SER B CA 1
ATOM 1809 C C . SER B 1 52 ? 14.797 -6.375 -8.812 1 96.62 52 SER B C 1
ATOM 1811 O O . SER B 1 52 ? 13.969 -6.969 -8.117 1 96.62 52 SER B O 1
ATOM 1813 N N . ILE B 1 53 ? 14.477 -5.484 -9.742 1 98.06 53 ILE B N 1
ATOM 1814 C CA . ILE B 1 53 ? 13.07 -5.207 -10.023 1 98.06 53 ILE B CA 1
ATOM 1815 C C . ILE B 1 53 ? 12.383 -6.484 -10.5 1 98.06 53 ILE B C 1
ATOM 1817 O O . ILE B 1 53 ? 11.258 -6.781 -10.086 1 98.06 53 ILE B O 1
ATOM 1821 N N . GLY B 1 54 ? 13.039 -7.254 -11.359 1 98.44 54 GLY B N 1
ATOM 1822 C CA . GLY B 1 54 ? 12.484 -8.523 -11.797 1 98.44 54 GLY B CA 1
ATOM 1823 C C . GLY B 1 54 ? 12.148 -9.461 -10.648 1 98.44 54 GLY B C 1
ATOM 1824 O O . GLY B 1 54 ? 11.07 -10.055 -10.609 1 98.44 54 GLY B O 1
ATOM 1825 N N . ALA B 1 55 ? 13.055 -9.578 -9.688 1 98.31 55 ALA B N 1
ATOM 1826 C CA . ALA B 1 55 ? 12.836 -10.422 -8.516 1 98.31 55 ALA B CA 1
ATOM 1827 C C . ALA B 1 55 ? 11.648 -9.922 -7.699 1 98.31 55 ALA B C 1
ATOM 1829 O O . ALA B 1 55 ? 10.852 -10.719 -7.203 1 98.31 55 ALA B O 1
ATOM 1830 N N . LEU B 1 56 ? 11.539 -8.633 -7.543 1 98.5 56 LEU B N 1
ATOM 1831 C CA . LEU B 1 56 ? 10.438 -8.055 -6.781 1 98.5 56 LEU B CA 1
ATOM 1832 C C . LEU B 1 56 ? 9.102 -8.328 -7.465 1 98.5 56 LEU B C 1
ATOM 1834 O O . LEU B 1 56 ? 8.102 -8.609 -6.797 1 98.5 56 LEU B O 1
ATOM 1838 N N . LEU B 1 57 ? 9.062 -8.227 -8.789 1 98.88 57 LEU B N 1
ATOM 1839 C CA . LEU B 1 57 ? 7.828 -8.492 -9.523 1 98.88 57 LEU B CA 1
ATOM 1840 C C . LEU B 1 57 ? 7.395 -9.945 -9.336 1 98.88 57 LEU B C 1
ATOM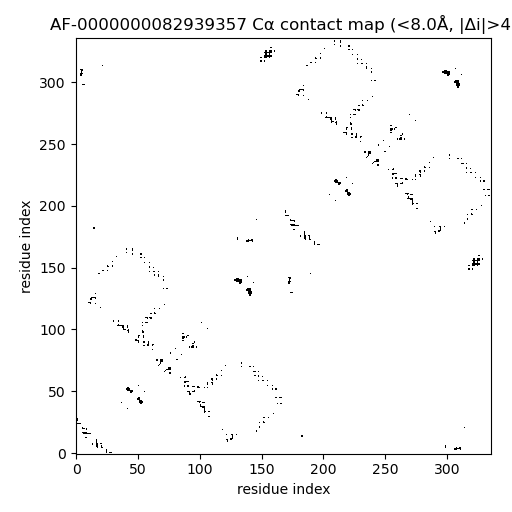 1842 O O . LEU B 1 57 ? 6.211 -10.227 -9.133 1 98.88 57 LEU B O 1
ATOM 1846 N N . LEU B 1 58 ? 8.336 -10.875 -9.352 1 98.75 58 LEU B N 1
ATOM 1847 C CA . LEU B 1 58 ? 8.008 -12.281 -9.109 1 98.75 58 LEU B CA 1
ATOM 1848 C C . LEU B 1 58 ? 7.602 -12.5 -7.66 1 98.75 58 LEU B C 1
ATOM 1850 O O . LEU B 1 58 ? 6.746 -13.344 -7.375 1 98.75 58 LEU B O 1
ATOM 1854 N N . HIS B 1 59 ? 8.242 -11.789 -6.766 1 98.88 59 HIS B N 1
ATOM 1855 C CA . HIS B 1 59 ? 7.852 -11.859 -5.363 1 98.88 59 HIS B CA 1
ATOM 1856 C C . HIS B 1 59 ? 6.395 -11.445 -5.168 1 98.88 59 HIS B C 1
ATOM 1858 O O . HIS B 1 59 ? 5.641 -12.133 -4.473 1 98.88 59 HIS B O 1
ATOM 1864 N N . ILE B 1 60 ? 5.992 -10.367 -5.797 1 98.94 60 ILE B N 1
ATOM 1865 C CA . ILE B 1 60 ? 4.613 -9.891 -5.742 1 98.94 60 ILE B CA 1
ATOM 1866 C C . ILE B 1 60 ? 3.67 -10.992 -6.227 1 98.94 60 ILE B C 1
ATOM 1868 O O . ILE B 1 60 ? 2.658 -11.281 -5.582 1 98.94 60 ILE B O 1
ATOM 1872 N N . ALA B 1 61 ? 3.994 -11.617 -7.336 1 98.88 61 ALA B N 1
ATOM 1873 C CA . ALA B 1 61 ? 3.18 -12.711 -7.867 1 98.88 61 ALA B CA 1
ATOM 1874 C C . ALA B 1 61 ? 3.15 -13.891 -6.906 1 98.88 61 ALA B C 1
ATOM 1876 O O . ALA B 1 61 ? 2.098 -14.492 -6.684 1 98.88 61 ALA B O 1
ATOM 1877 N N . SER B 1 62 ? 4.289 -14.227 -6.336 1 98.88 62 SER B N 1
ATOM 1878 C CA . SER B 1 62 ? 4.391 -15.375 -5.453 1 98.88 62 SER B CA 1
ATOM 1879 C C . SER B 1 62 ? 3.578 -15.172 -4.18 1 98.88 62 SER B C 1
ATOM 1881 O O . SER B 1 62 ? 2.965 -16.109 -3.67 1 98.88 62 SER B O 1
ATOM 1883 N N . ILE B 1 63 ? 3.59 -14.016 -3.615 1 98.88 63 ILE B N 1
ATOM 1884 C CA . ILE B 1 63 ? 2.812 -13.695 -2.424 1 98.88 63 ILE B CA 1
ATOM 1885 C C . ILE B 1 63 ? 1.324 -13.883 -2.713 1 98.88 63 ILE B C 1
ATOM 1887 O O . ILE B 1 63 ? 0.597 -14.469 -1.908 1 98.88 63 ILE B O 1
ATOM 1891 N N . GLU B 1 64 ? 0.852 -13.336 -3.863 1 98.94 64 GLU B N 1
ATOM 1892 C CA . GLU B 1 64 ? -0.546 -13.516 -4.242 1 98.94 64 GLU B CA 1
ATOM 1893 C C . GLU B 1 64 ? -0.888 -14.992 -4.402 1 98.94 64 GLU B C 1
ATOM 1895 O O . GLU B 1 64 ? -1.933 -15.453 -3.934 1 98.94 64 GLU B O 1
ATOM 1900 N N . PHE B 1 65 ? 0.012 -15.758 -4.973 1 98.88 65 PHE B N 1
ATOM 1901 C CA . PHE B 1 65 ? -0.201 -17.188 -5.148 1 98.88 65 PHE B CA 1
ATOM 1902 C C . PHE B 1 65 ? -0.333 -17.891 -3.801 1 98.88 65 PHE B C 1
ATOM 1904 O O . PHE B 1 65 ? -1.263 -18.672 -3.59 1 98.88 65 PHE B O 1
ATOM 1911 N N . VAL B 1 66 ? 0.584 -17.641 -2.912 1 98.31 66 VAL B N 1
ATOM 1912 C CA . VAL B 1 66 ? 0.576 -18.328 -1.619 1 98.31 66 VAL B CA 1
ATOM 1913 C C . VAL B 1 66 ? -0.696 -17.969 -0.855 1 98.31 66 VAL B C 1
ATOM 1915 O O . VAL B 1 66 ? -1.26 -18.797 -0.146 1 98.31 66 VAL B O 1
ATOM 1918 N N . HIS B 1 67 ? -1.142 -16.75 -1.024 1 98.25 67 HIS B N 1
ATOM 1919 C CA . HIS B 1 67 ? -2.357 -16.328 -0.335 1 98.25 67 HIS B CA 1
ATOM 1920 C C . HIS B 1 67 ? -3.59 -16.984 -0.946 1 98.25 67 HIS B C 1
ATOM 1922 O O . HIS B 1 67 ? -4.598 -17.188 -0.261 1 98.25 67 HIS B O 1
ATOM 1928 N N . GLN B 1 68 ? -3.576 -17.297 -2.309 1 98.56 68 GLN B N 1
ATOM 1929 C CA . GLN B 1 68 ? -4.609 -18.141 -2.881 1 98.56 68 GLN B CA 1
ATOM 1930 C C . GLN B 1 68 ? -4.672 -19.484 -2.162 1 98.56 68 GLN B C 1
ATOM 1932 O O . GLN B 1 68 ? -5.734 -19.891 -1.681 1 98.56 68 GLN B O 1
ATOM 1937 N N . VAL B 1 69 ? -3.539 -20.078 -2.01 1 97.12 69 VAL B N 1
ATOM 1938 C CA . VAL B 1 69 ? -3.449 -21.422 -1.439 1 97.12 69 VAL B CA 1
ATOM 1939 C C . VAL B 1 69 ? -3.877 -21.391 0.026 1 97.12 69 VAL B C 1
ATOM 1941 O O . VAL B 1 69 ? -4.703 -22.203 0.456 1 97.12 69 VAL B O 1
ATOM 1944 N N . PHE B 1 70 ? -3.383 -20.375 0.783 1 94.62 70 PHE B N 1
ATOM 1945 C CA . PHE B 1 70 ? -3.676 -20.25 2.205 1 94.62 70 PHE B CA 1
ATOM 1946 C C . PHE B 1 70 ? -5.16 -19.969 2.432 1 94.62 70 PHE B C 1
ATOM 1948 O O . PHE B 1 70 ? -5.797 -20.625 3.264 1 94.62 70 PHE B O 1
ATOM 1955 N N . SER B 1 71 ? -5.75 -19.094 1.688 1 96.38 71 SER B N 1
ATOM 1956 C CA . SER B 1 71 ? -7.07 -18.562 2.021 1 96.38 71 SER B CA 1
ATOM 1957 C C . SER B 1 71 ? -8.172 -19.391 1.386 1 96.38 71 SER B C 1
ATOM 1959 O O . SER B 1 71 ? -9.242 -19.578 1.976 1 96.38 71 SER B O 1
ATOM 1961 N N . PHE B 1 72 ? -7.988 -19.938 0.195 1 96.88 72 PHE B N 1
ATOM 1962 C CA . PHE B 1 72 ? -9.07 -20.641 -0.495 1 96.88 72 PHE B CA 1
ATOM 1963 C C . PHE B 1 72 ? -8.945 -22.141 -0.306 1 96.88 72 PHE B C 1
ATOM 1965 O O . PHE B 1 72 ? -9.953 -22.859 -0.267 1 96.88 72 PHE B O 1
ATOM 1972 N N . ASP B 1 73 ? -7.707 -22.641 -0.182 1 94.25 73 ASP B N 1
ATOM 1973 C CA . ASP B 1 73 ? -7.516 -24.078 -0.053 1 94.25 73 ASP B CA 1
ATOM 1974 C C . ASP B 1 73 ? -7.238 -24.469 1.397 1 94.25 73 ASP B C 1
ATOM 1976 O O . ASP B 1 73 ? -7.242 -25.656 1.739 1 94.25 73 ASP B O 1
ATOM 1980 N N . ASN B 1 74 ? -6.926 -23.594 2.275 1 92.56 74 ASN B N 1
ATOM 1981 C CA . ASN B 1 74 ? -6.66 -23.828 3.691 1 92.56 74 ASN B CA 1
ATOM 1982 C C . ASN B 1 74 ? -5.547 -24.844 3.889 1 92.56 74 ASN B C 1
ATOM 1984 O O . ASN B 1 74 ? -5.695 -25.781 4.672 1 92.56 74 ASN B O 1
ATOM 1988 N N . ARG B 1 75 ? -4.504 -24.594 3.188 1 92.88 75 ARG B N 1
ATOM 1989 C CA . ARG B 1 75 ? -3.305 -25.422 3.309 1 92.88 75 ARG B CA 1
ATOM 1990 C C . ARG B 1 75 ? -2.049 -24.609 2.992 1 92.88 75 ARG B C 1
ATOM 1992 O O . ARG B 1 75 ? -2.135 -23.5 2.461 1 92.88 75 ARG B O 1
ATOM 1999 N N . ASP B 1 76 ? -0.987 -25.281 3.326 1 93.75 76 ASP B N 1
ATOM 2000 C CA . ASP B 1 76 ? 0.296 -24.734 2.906 1 93.75 76 ASP B CA 1
ATOM 2001 C C . ASP B 1 76 ? 0.633 -25.141 1.477 1 93.75 76 ASP B C 1
ATOM 2003 O O . ASP B 1 76 ? -0.006 -26.031 0.917 1 93.75 76 ASP B O 1
ATOM 2007 N N . ILE B 1 77 ? 1.594 -24.438 0.92 1 96.25 77 ILE B N 1
ATOM 2008 C CA . ILE B 1 77 ? 2.037 -24.812 -0.419 1 96.25 77 ILE B CA 1
ATOM 2009 C C . ILE B 1 77 ? 2.707 -26.188 -0.379 1 96.25 77 ILE B C 1
ATOM 2011 O O . ILE B 1 77 ? 3.391 -26.516 0.592 1 96.25 77 ILE B O 1
ATOM 2015 N N . ASN B 1 78 ? 2.506 -26.969 -1.383 1 97.56 78 ASN B N 1
ATOM 2016 C CA . ASN B 1 78 ? 3.125 -28.281 -1.458 1 97.56 78 ASN B CA 1
ATOM 2017 C C . ASN B 1 78 ? 4.52 -28.219 -2.074 1 97.56 78 ASN B C 1
ATOM 2019 O O . ASN B 1 78 ? 4.988 -27.141 -2.438 1 97.56 78 ASN B O 1
ATOM 2023 N N . ASP B 1 79 ? 5.16 -29.328 -2.191 1 97.69 79 ASP B N 1
ATOM 2024 C CA . ASP B 1 79 ? 6.559 -29.391 -2.617 1 97.69 79 ASP B CA 1
ATOM 2025 C C . ASP B 1 79 ? 6.719 -28.844 -4.039 1 97.69 79 ASP B C 1
ATOM 2027 O O . ASP B 1 79 ? 7.676 -28.125 -4.332 1 97.69 79 ASP B O 1
ATOM 2031 N N . ALA B 1 80 ? 5.875 -29.25 -4.895 1 97.69 80 ALA B N 1
ATOM 2032 C CA . ALA B 1 80 ? 5.949 -28.797 -6.285 1 97.69 80 ALA B CA 1
ATOM 2033 C C . ALA B 1 80 ? 5.766 -27.281 -6.383 1 97.69 80 ALA B C 1
ATOM 2035 O O . ALA B 1 80 ? 6.48 -26.609 -7.133 1 97.69 80 ALA B O 1
ATOM 2036 N N . GLU B 1 81 ? 4.805 -26.766 -5.648 1 98 81 GLU B N 1
ATOM 2037 C CA . GLU B 1 81 ? 4.555 -25.328 -5.609 1 98 81 GLU B CA 1
ATOM 2038 C C . GLU B 1 81 ? 5.723 -24.578 -4.977 1 98 81 GLU B C 1
ATOM 2040 O O . GLU B 1 81 ? 6.109 -23.516 -5.449 1 98 81 GLU B O 1
ATOM 2045 N N . ARG B 1 82 ? 6.223 -25.109 -3.955 1 97.19 82 ARG B N 1
ATOM 2046 C CA . ARG B 1 82 ? 7.383 -24.516 -3.301 1 97.19 82 ARG B CA 1
ATOM 2047 C C . ARG B 1 82 ? 8.562 -24.406 -4.262 1 97.19 82 ARG B C 1
ATOM 2049 O O . ARG B 1 82 ? 9.227 -23.375 -4.332 1 97.19 82 ARG B O 1
ATOM 2056 N N . LYS B 1 83 ? 8.844 -25.469 -4.973 1 95.88 83 LYS B N 1
ATOM 2057 C CA . LYS B 1 83 ? 9.945 -25.469 -5.93 1 95.88 83 LYS B CA 1
ATOM 2058 C C . LYS B 1 83 ? 9.773 -24.375 -6.973 1 95.88 83 LYS B C 1
ATOM 2060 O O . LYS B 1 83 ? 10.75 -23.734 -7.367 1 95.88 83 LYS B O 1
ATOM 2065 N N . LYS B 1 84 ? 8.539 -24.203 -7.387 1 96.31 84 LYS B N 1
ATOM 2066 C CA . LYS B 1 84 ? 8.242 -23.219 -8.422 1 96.31 84 LYS B CA 1
ATOM 2067 C C . LYS B 1 84 ? 8.406 -21.797 -7.887 1 96.31 84 LYS B C 1
ATOM 2069 O O . LYS B 1 84 ? 8.922 -20.922 -8.586 1 96.31 84 LYS B O 1
ATOM 2074 N N . TRP B 1 85 ? 8.055 -21.547 -6.57 1 97.62 85 TRP B N 1
ATOM 2075 C CA . TRP B 1 85 ? 7.848 -20.172 -6.129 1 97.62 85 TRP B CA 1
ATOM 2076 C C . TRP B 1 85 ? 8.867 -19.781 -5.066 1 97.62 85 TRP B C 1
ATOM 2078 O O . TRP B 1 85 ? 8.961 -18.609 -4.691 1 97.62 85 TRP B O 1
ATOM 2088 N N . GLU B 1 86 ? 9.664 -20.688 -4.562 1 96.25 86 GLU B N 1
ATOM 2089 C CA . GLU B 1 86 ? 10.477 -20.469 -3.365 1 96.25 86 GLU B CA 1
ATOM 2090 C C . GLU B 1 86 ? 11.477 -19.328 -3.564 1 96.25 86 GLU B C 1
ATOM 2092 O O . GLU B 1 86 ? 11.656 -18.5 -2.672 1 96.25 86 GLU B O 1
ATOM 2097 N N . ALA B 1 87 ? 12.141 -19.312 -4.695 1 95.25 87 ALA B N 1
ATOM 2098 C CA . ALA B 1 87 ? 13.117 -18.25 -4.945 1 95.25 87 ALA B CA 1
ATOM 2099 C C . ALA B 1 87 ? 12.461 -16.875 -4.91 1 95.25 87 ALA B C 1
ATOM 2101 O O . ALA B 1 87 ? 13.008 -15.938 -4.328 1 95.25 87 ALA B O 1
ATOM 2102 N N . ALA B 1 88 ? 11.312 -16.75 -5.523 1 97 88 ALA B N 1
ATOM 2103 C CA . ALA B 1 88 ? 10.57 -15.484 -5.551 1 97 88 ALA B CA 1
ATOM 2104 C C . ALA B 1 88 ? 10.023 -15.141 -4.172 1 97 88 ALA B C 1
ATOM 2106 O O . ALA B 1 88 ? 10.07 -13.984 -3.746 1 97 88 ALA B O 1
ATOM 2107 N N . LEU B 1 89 ? 9.555 -16.172 -3.467 1 97.81 89 LEU B N 1
ATOM 2108 C CA . LEU B 1 89 ? 8.914 -15.977 -2.168 1 97.81 89 LEU B CA 1
ATOM 2109 C C . LEU B 1 89 ? 9.906 -15.422 -1.152 1 97.81 89 LEU B C 1
ATOM 2111 O O . LEU B 1 89 ? 9.562 -14.523 -0.373 1 97.81 89 LEU B O 1
ATOM 2115 N N . PHE B 1 90 ? 11.07 -15.914 -1.232 1 96.06 90 PHE B N 1
ATOM 2116 C CA . PHE B 1 90 ? 12.008 -15.586 -0.162 1 96.06 90 PHE B CA 1
ATOM 2117 C C . PHE B 1 90 ? 13.023 -14.547 -0.626 1 96.06 90 PHE B C 1
ATOM 2119 O O . PHE B 1 90 ? 13.734 -13.961 0.191 1 96.06 90 PHE B O 1
ATOM 2126 N N . LEU B 1 91 ? 13.055 -14.234 -1.937 1 96.81 91 LEU B N 1
ATOM 2127 C CA . LEU B 1 91 ? 13.984 -13.258 -2.512 1 96.81 91 LEU B CA 1
ATOM 2128 C C . LEU B 1 91 ? 15.422 -13.594 -2.131 1 96.81 91 LEU B C 1
ATOM 2130 O O . LEU B 1 91 ? 15.82 -14.758 -2.148 1 96.81 91 LEU B O 1
ATOM 2134 N N . GLY B 1 92 ? 16.359 -12.633 -2.012 1 92.38 92 GLY B N 1
ATOM 2135 C CA . GLY B 1 92 ? 17.734 -12.859 -1.569 1 92.38 92 GLY B CA 1
ATOM 2136 C C . GLY B 1 92 ? 18.625 -13.43 -2.656 1 92.38 92 GLY B C 1
ATOM 2137 O O . GLY B 1 92 ? 18.438 -13.133 -3.838 1 92.38 92 GLY B O 1
ATOM 2138 N N . ASP B 1 93 ? 19.562 -14.18 -2.176 1 92.06 93 ASP B N 1
ATOM 2139 C CA . ASP B 1 93 ? 20.625 -14.648 -3.049 1 92.06 93 ASP B CA 1
ATOM 2140 C C . ASP B 1 93 ? 20.094 -15.562 -4.141 1 92.06 93 ASP B C 1
ATOM 2142 O O . ASP B 1 93 ? 20.469 -15.438 -5.309 1 92.06 93 ASP B O 1
ATOM 2146 N N . GLN B 1 94 ? 19.25 -16.438 -3.738 1 93.31 94 GLN B N 1
ATOM 2147 C CA . GLN B 1 94 ? 18.719 -17.391 -4.707 1 93.31 94 GLN B CA 1
ATOM 2148 C C . GLN B 1 94 ? 17.953 -16.672 -5.82 1 93.31 94 GLN B C 1
ATOM 2150 O O . GLN B 1 94 ? 18.109 -17 -6.996 1 93.31 94 GLN B O 1
ATOM 2155 N N . ALA B 1 95 ? 17.156 -15.734 -5.512 1 94.44 95 ALA B N 1
ATOM 2156 C CA . ALA B 1 95 ? 16.406 -14.977 -6.504 1 94.44 95 ALA B CA 1
ATOM 2157 C C . ALA B 1 95 ? 17.328 -14.156 -7.398 1 94.44 95 ALA B C 1
ATOM 2159 O O . ALA B 1 95 ? 17.094 -14.023 -8.602 1 94.44 95 ALA B O 1
ATOM 2160 N N . ARG B 1 96 ? 18.359 -13.633 -6.828 1 90.88 96 ARG B N 1
ATOM 2161 C CA . ARG B 1 96 ? 19.312 -12.828 -7.578 1 90.88 96 ARG B CA 1
ATOM 2162 C C . ARG B 1 96 ? 19.969 -13.641 -8.688 1 90.88 96 ARG B C 1
ATOM 2164 O O . ARG B 1 96 ? 20.266 -13.109 -9.758 1 90.88 96 ARG B O 1
ATOM 2171 N N . VAL B 1 97 ? 20.125 -14.906 -8.469 1 90.94 97 VAL B N 1
ATOM 2172 C CA . VAL B 1 97 ? 20.797 -15.789 -9.414 1 90.94 97 VAL B CA 1
ATOM 2173 C C . VAL B 1 97 ? 19.781 -16.328 -10.414 1 90.94 97 VAL B C 1
ATOM 2175 O O . VAL B 1 97 ? 20.078 -16.438 -11.609 1 90.94 97 VAL B O 1
ATOM 2178 N N . GLU B 1 98 ? 18.609 -16.547 -9.992 1 94.19 98 GLU B N 1
ATOM 2179 C CA . GLU B 1 98 ? 17.672 -17.312 -10.797 1 94.19 98 GLU B CA 1
ATOM 2180 C C . GLU B 1 98 ? 16.781 -16.406 -11.633 1 94.19 98 GLU B C 1
ATOM 2182 O O . GLU B 1 98 ? 16.297 -16.797 -12.695 1 94.19 98 GLU B O 1
ATOM 2187 N N . VAL B 1 99 ? 16.516 -15.258 -11.156 1 94.94 99 VAL B N 1
ATOM 2188 C CA . VAL B 1 99 ? 15.578 -14.352 -11.812 1 94.94 99 VAL B CA 1
ATOM 2189 C C . VAL B 1 99 ? 16.344 -13.328 -12.648 1 94.94 99 VAL B C 1
ATOM 2191 O O . VAL B 1 99 ? 16.609 -12.211 -12.188 1 94.94 99 VAL B O 1
ATOM 2194 N N . LYS B 1 100 ? 16.688 -13.656 -13.812 1 95.12 100 LYS B N 1
ATOM 2195 C CA . LYS B 1 100 ? 17.453 -12.773 -14.68 1 95.12 100 LYS B CA 1
ATOM 2196 C C . LYS B 1 100 ? 17.188 -13.086 -16.156 1 95.12 100 LYS B C 1
ATOM 2198 O O . LYS B 1 100 ? 16.609 -14.125 -16.469 1 95.12 100 LYS B O 1
ATOM 2203 N N . ASP B 1 101 ? 17.484 -12.141 -16.938 1 97.81 101 ASP B N 1
ATOM 2204 C CA . ASP B 1 101 ? 17.531 -12.289 -18.391 1 97.81 101 ASP B CA 1
ATOM 2205 C C . ASP B 1 101 ? 16.141 -12.609 -18.953 1 97.81 101 ASP B C 1
ATOM 2207 O O . ASP B 1 101 ? 16 -13.469 -19.828 1 97.81 101 ASP B O 1
ATOM 2211 N N . ARG B 1 102 ? 15.141 -12.047 -18.406 1 98.31 102 ARG B N 1
ATOM 2212 C CA . ARG B 1 102 ? 13.773 -12.148 -18.906 1 98.31 102 ARG B CA 1
ATOM 2213 C C . ARG B 1 102 ? 13.211 -10.773 -19.25 1 98.31 102 ARG B C 1
ATOM 2215 O O . ARG B 1 102 ? 13.445 -9.805 -18.531 1 98.31 102 ARG B O 1
ATOM 2222 N N . PRO B 1 103 ? 12.539 -10.703 -20.375 1 98.56 103 PRO B N 1
ATOM 2223 C CA . PRO B 1 103 ? 11.898 -9.43 -20.703 1 98.56 103 PRO B CA 1
ATOM 2224 C C . PRO B 1 103 ? 10.734 -9.102 -19.781 1 98.56 103 PRO B C 1
ATOM 2226 O O . PRO B 1 103 ? 10.219 -9.984 -19.094 1 98.56 103 PRO B O 1
ATOM 2229 N N . VAL B 1 104 ? 10.352 -7.895 -19.797 1 98.69 104 VAL B N 1
ATOM 2230 C CA . VAL B 1 104 ? 9.305 -7.422 -18.891 1 98.69 104 VAL B CA 1
ATOM 2231 C C . VAL B 1 104 ? 8.023 -8.211 -19.125 1 98.69 104 VAL B C 1
ATOM 2233 O O . VAL B 1 104 ? 7.273 -8.477 -18.172 1 98.69 104 VAL B O 1
ATOM 2236 N N . ALA B 1 105 ? 7.73 -8.656 -20.359 1 98.75 105 ALA B N 1
ATOM 2237 C CA . ALA B 1 105 ? 6.527 -9.406 -20.703 1 98.75 105 ALA B CA 1
ATOM 2238 C C . ALA B 1 105 ? 6.434 -10.703 -19.906 1 98.75 105 ALA B C 1
ATOM 2240 O O . ALA B 1 105 ? 5.336 -11.164 -19.578 1 98.75 105 ALA B O 1
ATOM 2241 N N . TYR B 1 106 ? 7.559 -11.281 -19.609 1 98.62 106 TYR B N 1
ATOM 2242 C CA . TYR B 1 106 ? 7.609 -12.492 -18.797 1 98.62 106 TYR B CA 1
ATOM 2243 C C . TYR B 1 106 ? 6.973 -12.266 -17.438 1 98.62 106 TYR B C 1
ATOM 2245 O O . TYR B 1 106 ? 6.102 -13.023 -17.016 1 98.62 106 TYR B O 1
ATOM 2253 N N . TYR B 1 107 ? 7.367 -11.25 -16.75 1 98.75 107 TYR B N 1
ATOM 2254 C CA . TYR B 1 107 ? 6.867 -10.93 -15.422 1 98.75 107 TYR B CA 1
ATOM 2255 C C . TYR B 1 107 ? 5.406 -10.508 -15.477 1 98.75 107 TYR B C 1
ATOM 2257 O O . TYR B 1 107 ? 4.605 -10.914 -14.625 1 98.75 107 TYR B O 1
ATOM 2265 N N . LEU B 1 108 ? 5.059 -9.672 -16.5 1 98.81 108 LEU B N 1
ATOM 2266 C CA . LEU B 1 108 ? 3.689 -9.188 -16.641 1 98.81 108 LEU B CA 1
ATOM 2267 C C . LEU B 1 108 ? 2.725 -10.344 -16.875 1 98.81 108 LEU B C 1
ATOM 2269 O O . LEU B 1 108 ? 1.593 -10.328 -16.391 1 98.81 108 LEU B O 1
ATOM 2273 N N . SER B 1 109 ? 3.156 -11.344 -17.625 1 98.75 109 SER B N 1
ATOM 2274 C CA . SER B 1 109 ? 2.324 -12.508 -17.891 1 98.75 109 SER B CA 1
ATOM 2275 C C . SER B 1 109 ? 2.055 -13.297 -16.609 1 98.75 109 SER B C 1
ATOM 2277 O O . SER B 1 109 ? 0.933 -13.758 -16.391 1 98.75 109 SER B O 1
ATOM 2279 N N . ILE B 1 110 ? 3.061 -13.461 -15.781 1 98.75 110 ILE B N 1
ATOM 2280 C CA . ILE B 1 110 ? 2.922 -14.195 -14.531 1 98.75 110 ILE B CA 1
ATOM 2281 C C . ILE B 1 110 ? 2.002 -13.43 -13.578 1 98.75 110 ILE B C 1
ATOM 2283 O O . ILE B 1 110 ? 1.118 -14.016 -12.953 1 98.75 110 ILE B O 1
ATOM 2287 N N . LEU B 1 111 ? 2.188 -12.125 -13.484 1 98.88 111 LEU B N 1
ATOM 2288 C CA . LEU B 1 111 ? 1.315 -11.281 -12.68 1 98.88 111 LEU B CA 1
ATOM 2289 C C . LEU B 1 111 ? -0.133 -11.391 -13.148 1 98.88 111 LEU B C 1
ATOM 2291 O O . LEU B 1 111 ? -1.048 -11.484 -12.328 1 98.88 111 LEU B O 1
ATOM 2295 N N . SER B 1 112 ? -0.322 -11.359 -14.461 1 98.81 112 SER B N 1
ATOM 2296 C CA . SER B 1 112 ? -1.659 -11.469 -15.031 1 98.81 112 SER B CA 1
ATOM 2297 C C . SER B 1 112 ? -2.291 -12.82 -14.711 1 98.81 112 SER B C 1
ATOM 2299 O O . SER B 1 112 ? -3.461 -12.883 -14.328 1 98.81 112 SER B O 1
ATOM 2301 N N . GLU B 1 113 ? -1.558 -13.867 -14.859 1 98.75 113 GLU B N 1
ATOM 2302 C CA . GLU B 1 113 ? -2.064 -15.219 -14.641 1 98.75 113 GLU B CA 1
ATOM 2303 C C . GLU B 1 113 ? -2.494 -15.414 -13.188 1 98.75 113 GLU B C 1
ATOM 2305 O O . GLU B 1 113 ? -3.576 -15.945 -12.922 1 98.75 113 GLU B O 1
ATOM 2310 N N . VAL B 1 114 ? -1.643 -15.008 -12.281 1 98.88 114 VAL B N 1
ATOM 2311 C CA . VAL B 1 114 ? -1.972 -15.195 -10.867 1 98.88 114 VAL B CA 1
ATOM 2312 C C . VAL B 1 114 ? -3.201 -14.359 -10.516 1 98.88 114 VAL B C 1
ATOM 2314 O O . VAL B 1 114 ? -4.066 -14.812 -9.758 1 98.88 114 VAL B O 1
ATOM 2317 N N . ARG B 1 115 ? -3.34 -13.133 -11.07 1 98.88 115 ARG B N 1
ATOM 2318 C CA . ARG B 1 115 ? -4.484 -12.266 -10.805 1 98.88 115 ARG B CA 1
ATOM 2319 C C . ARG B 1 115 ? -5.766 -12.859 -11.375 1 98.88 115 ARG B C 1
ATOM 2321 O O . ARG B 1 115 ? -6.824 -12.789 -10.75 1 98.88 115 ARG B O 1
ATOM 2328 N N . GLU B 1 116 ? -5.68 -13.383 -12.562 1 98.81 116 GLU B N 1
ATOM 2329 C CA . GLU B 1 116 ? -6.855 -14 -13.164 1 98.81 116 GLU B CA 1
ATOM 2330 C C . GLU B 1 116 ? -7.406 -15.125 -12.289 1 98.81 116 GLU B C 1
ATOM 2332 O O . GLU B 1 116 ? -8.625 -15.258 -12.141 1 98.81 116 GLU B O 1
ATOM 2337 N N . THR B 1 117 ? -6.512 -15.922 -11.742 1 98.81 117 THR B N 1
ATOM 2338 C CA . THR B 1 117 ? -6.918 -16.984 -10.828 1 98.81 117 THR B CA 1
ATOM 2339 C C . THR B 1 117 ? -7.586 -16.391 -9.586 1 98.81 117 THR B C 1
ATOM 2341 O O . THR B 1 117 ? -8.633 -16.875 -9.148 1 98.81 117 THR B O 1
ATOM 2344 N N . THR B 1 118 ? -7 -15.336 -9.031 1 98.88 118 THR B N 1
ATOM 2345 C CA . THR B 1 118 ? -7.559 -14.664 -7.867 1 98.88 118 THR B CA 1
ATOM 2346 C C . THR B 1 118 ? -8.984 -14.188 -8.148 1 98.88 118 THR B C 1
ATOM 2348 O O . THR B 1 118 ? -9.898 -14.453 -7.363 1 98.88 118 THR B O 1
ATOM 2351 N N . LEU B 1 119 ? -9.133 -13.523 -9.281 1 98.75 119 LEU B N 1
ATOM 2352 C CA . LEU B 1 119 ? -10.438 -12.984 -9.648 1 98.75 119 LEU B CA 1
ATOM 2353 C C . LEU B 1 119 ? -11.477 -14.094 -9.766 1 98.75 119 LEU B C 1
ATOM 2355 O O . LEU B 1 119 ? -12.609 -13.945 -9.305 1 98.75 119 LEU B O 1
ATOM 2359 N N . SER B 1 120 ? -11.109 -15.18 -10.359 1 98.62 120 SER B N 1
ATOM 2360 C CA . SER B 1 120 ? -12.016 -16.312 -10.516 1 98.62 120 SER B CA 1
ATOM 2361 C C . SER B 1 120 ? -12.383 -16.922 -9.164 1 98.62 120 SER B C 1
ATOM 2363 O O . SER B 1 120 ? -13.555 -17.25 -8.922 1 98.62 120 SER B O 1
ATOM 2365 N N . LEU B 1 121 ? -11.414 -17.078 -8.266 1 98.69 121 LEU B N 1
ATOM 2366 C CA . LEU B 1 121 ? -11.641 -17.672 -6.953 1 98.69 121 LEU B CA 1
ATOM 2367 C C . LEU B 1 121 ? -12.602 -16.812 -6.133 1 98.69 121 LEU B C 1
ATOM 2369 O O . LEU B 1 121 ? -13.484 -17.328 -5.453 1 98.69 121 LEU B O 1
ATOM 2373 N N . PHE B 1 122 ? -12.508 -15.5 -6.227 1 98.69 122 PHE B N 1
ATOM 2374 C CA . PHE B 1 122 ? -13.297 -14.586 -5.406 1 98.69 122 PHE B CA 1
ATOM 2375 C C . PHE B 1 122 ? -14.758 -14.609 -5.832 1 98.69 122 PHE B C 1
ATOM 2377 O O . PHE B 1 122 ? -15.641 -14.258 -5.047 1 98.69 122 PHE B O 1
ATOM 2384 N N . LYS B 1 123 ? -15.023 -14.992 -7.105 1 98.19 123 LYS B N 1
ATOM 2385 C CA . LYS B 1 123 ? -16.406 -15.086 -7.566 1 98.19 123 LYS B CA 1
ATOM 2386 C C . LYS B 1 123 ? -17.172 -16.172 -6.801 1 98.19 123 LYS B C 1
ATOM 2388 O O . LYS B 1 123 ? -18.406 -16.188 -6.82 1 98.19 123 LYS B O 1
ATOM 2393 N N . THR B 1 124 ? -16.484 -17.031 -6.16 1 97.94 124 THR B N 1
ATOM 2394 C CA . THR B 1 124 ? -17.125 -18.172 -5.516 1 97.94 124 THR B CA 1
ATOM 2395 C C . THR B 1 124 ? -17.359 -17.906 -4.035 1 97.94 124 THR B C 1
ATOM 2397 O O . THR B 1 124 ? -17.797 -18.781 -3.297 1 97.94 124 THR B O 1
ATOM 2400 N N . ARG B 1 125 ? -17.047 -16.75 -3.555 1 98.06 125 ARG B N 1
ATOM 2401 C CA . ARG B 1 125 ? -17.125 -16.453 -2.127 1 98.06 125 ARG B CA 1
ATOM 2402 C C . ARG B 1 125 ? -18.094 -15.312 -1.852 1 98.06 125 ARG B C 1
ATOM 2404 O O . ARG B 1 125 ? -18.328 -14.477 -2.723 1 98.06 125 ARG B O 1
ATOM 2411 N N . LYS B 1 126 ? -18.625 -15.336 -0.662 1 98.06 126 LYS B N 1
ATOM 2412 C CA . LYS B 1 126 ? -19.484 -14.266 -0.153 1 98.06 126 LYS B CA 1
ATOM 2413 C C . LYS B 1 126 ? -18.734 -13.406 0.864 1 98.06 126 LYS B C 1
ATOM 2415 O O . LYS B 1 126 ? -17.688 -13.812 1.376 1 98.06 126 LYS B O 1
ATOM 2420 N N . ASP B 1 127 ? -19.266 -12.242 1.188 1 97.88 127 ASP B N 1
ATOM 2421 C CA . ASP B 1 127 ? -18.594 -11.266 2.043 1 97.88 127 ASP B CA 1
ATOM 2422 C C . ASP B 1 127 ? -18.234 -11.867 3.396 1 97.88 127 ASP B C 1
ATOM 2424 O O . ASP B 1 127 ? -17.203 -11.531 3.979 1 97.88 127 ASP B O 1
ATOM 2428 N N . SER B 1 128 ? -19.062 -12.734 3.887 1 97.5 128 SER B N 1
ATOM 2429 C CA . SER B 1 128 ? -18.812 -13.328 5.195 1 97.5 128 SER B CA 1
ATOM 2430 C C . SER B 1 128 ? -17.484 -14.078 5.219 1 97.5 128 SER B C 1
ATOM 2432 O O . SER B 1 128 ? -16.844 -14.188 6.266 1 97.5 128 SER B O 1
ATOM 2434 N N . TRP B 1 129 ? -17.062 -14.594 4.102 1 97.75 129 TRP B N 1
ATOM 2435 C CA . TRP B 1 129 ? -15.82 -15.344 3.963 1 97.75 129 TRP B CA 1
ATOM 2436 C C . TRP B 1 129 ? -14.625 -14.477 4.344 1 97.75 129 TRP B C 1
ATOM 2438 O O . TRP B 1 129 ? -13.625 -14.984 4.863 1 97.75 129 TRP B O 1
ATOM 2448 N N . LEU B 1 130 ? -14.727 -13.195 4.109 1 97.88 130 LEU B N 1
ATOM 2449 C CA . LEU B 1 130 ? -13.633 -12.266 4.387 1 97.88 130 LEU B CA 1
ATOM 2450 C C . LEU B 1 130 ? -13.266 -12.289 5.867 1 97.88 130 LEU B C 1
ATOM 2452 O O . LEU B 1 130 ? -12.094 -12.133 6.223 1 97.88 130 LEU B O 1
ATOM 2456 N N . TYR B 1 131 ? -14.242 -12.547 6.691 1 96.81 131 TYR B N 1
ATOM 2457 C CA . TYR B 1 131 ? -14.008 -12.391 8.125 1 96.81 131 TYR B CA 1
ATOM 2458 C C . TYR B 1 131 ? -13.68 -13.727 8.773 1 96.81 131 TYR B C 1
ATOM 2460 O O . TYR B 1 131 ? -13.414 -13.789 9.977 1 96.81 131 TYR B O 1
ATOM 2468 N N . GLU B 1 132 ? -13.625 -14.727 8 1 95.56 132 GLU B N 1
ATOM 2469 C CA . GLU B 1 132 ? -13.266 -16.047 8.531 1 95.56 132 GLU B CA 1
ATOM 2470 C C . GLU B 1 132 ? -11.797 -16.094 8.938 1 95.56 132 GLU B C 1
ATOM 2472 O O . GLU B 1 132 ? -10.93 -15.625 8.195 1 95.56 132 GLU B O 1
ATOM 2477 N N . GLN B 1 133 ? -11.617 -16.656 10.133 1 91.38 133 GLN B N 1
ATOM 2478 C CA . GLN B 1 133 ? -10.258 -16.844 10.625 1 91.38 133 GLN B CA 1
ATOM 2479 C C . GLN B 1 133 ? -9.688 -18.172 10.172 1 91.38 133 GLN B C 1
ATOM 2481 O O . GLN B 1 133 ? -10.43 -19.141 10 1 91.38 133 GLN B O 1
ATOM 2486 N N . LYS B 1 134 ? -8.453 -18.141 10.023 1 81.69 134 LYS B N 1
ATOM 2487 C CA . LYS B 1 134 ? -7.785 -19.375 9.617 1 81.69 134 LYS B CA 1
ATOM 2488 C C . LYS B 1 134 ? -7.336 -20.188 10.828 1 81.69 134 LYS B C 1
ATOM 2490 O O . LYS B 1 134 ? -7.148 -19.641 11.914 1 81.69 134 LYS B O 1
ATOM 2495 N N . PRO B 1 135 ? -7.203 -21.469 10.617 1 78.25 135 PRO B N 1
ATOM 2496 C CA . PRO B 1 135 ? -6.871 -22.359 11.727 1 78.25 135 PRO B CA 1
ATOM 2497 C C . PRO B 1 135 ? -5.488 -22.094 12.312 1 78.25 135 PRO B C 1
ATOM 2499 O O . PRO B 1 135 ? -5.246 -22.359 13.492 1 78.25 135 PRO B O 1
ATOM 2502 N N . TRP B 1 136 ? -4.578 -21.625 11.383 1 79.69 136 TRP B N 1
ATOM 2503 C CA . TRP B 1 136 ? -3.195 -21.469 11.82 1 79.69 136 TRP B CA 1
ATOM 2504 C C . TRP B 1 136 ? -2.863 -19.984 12.039 1 79.69 136 TRP B C 1
ATOM 2506 O O . TRP B 1 136 ? -3.012 -19.172 11.125 1 79.69 136 TRP B O 1
ATOM 2516 N N . GLY B 1 137 ? -3.264 -19.406 13.055 1 76.25 137 GLY B N 1
ATOM 2517 C CA . GLY B 1 137 ? -2.863 -18.047 13.391 1 76.25 137 GLY B CA 1
ATOM 2518 C C . GLY B 1 137 ? -4.039 -17.141 13.68 1 76.25 137 GLY B C 1
ATOM 2519 O O . GLY B 1 137 ? -5.195 -17.562 13.609 1 76.25 137 GLY B O 1
ATOM 2520 N N . LYS B 1 138 ? -3.654 -15.922 13.961 1 88.5 138 LYS B N 1
ATOM 2521 C CA . LYS B 1 138 ? -4.664 -14.938 14.344 1 88.5 138 LYS B CA 1
ATOM 2522 C C . LYS B 1 138 ? -4.957 -13.969 13.211 1 88.5 138 LYS B C 1
ATOM 2524 O O . LYS B 1 138 ? -5.078 -12.766 13.43 1 88.5 138 LYS B O 1
ATOM 2529 N N . MET B 1 139 ? -4.949 -14.477 11.875 1 94.88 139 MET B N 1
ATOM 2530 C CA . MET B 1 139 ? -5.277 -13.672 10.711 1 94.88 139 MET B CA 1
ATOM 2531 C C . MET B 1 139 ? -6.629 -14.078 10.125 1 94.88 139 MET B C 1
ATOM 2533 O O . MET B 1 139 ? -7.105 -15.188 10.375 1 94.88 139 MET B O 1
ATOM 2537 N N . ASN B 1 140 ? -7.344 -13.211 9.5 1 96.69 140 ASN B N 1
ATOM 2538 C CA . ASN B 1 140 ? -8.531 -13.586 8.75 1 96.69 140 ASN B CA 1
ATOM 2539 C C . ASN B 1 140 ? -8.336 -13.375 7.25 1 96.69 140 ASN B C 1
ATOM 2541 O O . ASN B 1 140 ? -7.328 -12.812 6.824 1 96.69 140 ASN B O 1
ATOM 2545 N N . ASN B 1 141 ? -9.242 -13.836 6.43 1 97.56 141 ASN B N 1
ATOM 2546 C CA . ASN B 1 141 ? -9.086 -13.805 4.98 1 97.56 141 ASN B CA 1
ATOM 2547 C C . ASN B 1 141 ? -8.984 -12.375 4.457 1 97.56 141 ASN B C 1
ATOM 2549 O O . ASN B 1 141 ? -8.273 -12.109 3.488 1 97.56 141 ASN B O 1
ATOM 2553 N N . TYR B 1 142 ? -9.711 -11.461 5.105 1 98.19 142 TYR B N 1
ATOM 2554 C CA . TYR B 1 142 ? -9.664 -10.062 4.684 1 98.19 142 TYR B CA 1
ATOM 2555 C C . TYR B 1 142 ? -8.258 -9.5 4.816 1 98.19 142 TYR B C 1
ATOM 2557 O O . TYR B 1 142 ? -7.742 -8.883 3.885 1 98.19 142 TYR B O 1
ATOM 2565 N N . TRP B 1 143 ? -7.645 -9.773 5.883 1 97.81 143 TRP B N 1
ATOM 2566 C CA . TRP B 1 143 ? -6.281 -9.305 6.09 1 97.81 143 TRP B CA 1
ATOM 2567 C C . TRP B 1 143 ? -5.324 -9.945 5.09 1 97.81 143 TRP B C 1
ATOM 2569 O O . TRP B 1 143 ? -4.422 -9.289 4.574 1 97.81 143 TRP B O 1
ATOM 2579 N N . TYR B 1 144 ? -5.465 -11.242 4.816 1 97.5 144 TYR B N 1
ATOM 2580 C CA . TYR B 1 144 ? -4.605 -11.906 3.842 1 97.5 144 TYR B CA 1
ATOM 2581 C C . TYR B 1 144 ? -4.578 -11.133 2.527 1 97.5 144 TYR B C 1
ATOM 2583 O O . TYR B 1 144 ? -3.508 -10.867 1.976 1 97.5 144 TYR B O 1
ATOM 2591 N N . TRP B 1 145 ? -5.684 -10.75 2.168 1 98.69 145 TRP B N 1
ATOM 2592 C CA . TRP B 1 145 ? -5.754 -10.172 0.83 1 98.69 145 TRP B CA 1
ATOM 2593 C C . TRP B 1 145 ? -5.465 -8.672 0.864 1 98.69 145 TRP B C 1
ATOM 2595 O O . TRP B 1 145 ? -4.977 -8.109 -0.115 1 98.69 145 TRP B O 1
ATOM 2605 N N . PHE B 1 146 ? -5.805 -8.031 2.012 1 98.75 146 PHE B N 1
ATOM 2606 C CA . PHE B 1 146 ? -5.242 -6.703 2.236 1 98.75 146 PHE B CA 1
ATOM 2607 C C . PHE B 1 146 ? -3.721 -6.738 2.158 1 98.75 146 PHE B C 1
ATOM 2609 O O . PHE B 1 146 ? -3.107 -5.871 1.532 1 98.75 146 PHE B O 1
ATOM 2616 N N . HIS B 1 147 ? -3.07 -7.723 2.719 1 98.62 147 HIS B N 1
ATOM 2617 C CA . HIS B 1 147 ? -1.618 -7.848 2.756 1 98.62 147 HIS B CA 1
ATOM 2618 C C . HIS B 1 147 ? -1.047 -8.062 1.359 1 98.62 147 HIS B C 1
ATOM 2620 O O . HIS B 1 147 ? 0.061 -7.613 1.061 1 98.62 147 HIS B O 1
ATOM 2626 N N . VAL B 1 148 ? -1.794 -8.789 0.53 1 98.88 148 VAL B N 1
ATOM 2627 C CA . VAL B 1 148 ? -1.363 -8.961 -0.854 1 98.88 148 VAL B CA 1
ATOM 2628 C C . VAL B 1 148 ? -1.194 -7.59 -1.513 1 98.88 148 VAL B C 1
ATOM 2630 O O . VAL B 1 148 ? -0.172 -7.324 -2.15 1 98.88 148 VAL B O 1
ATOM 2633 N N . MET B 1 149 ? -2.178 -6.707 -1.365 1 98.69 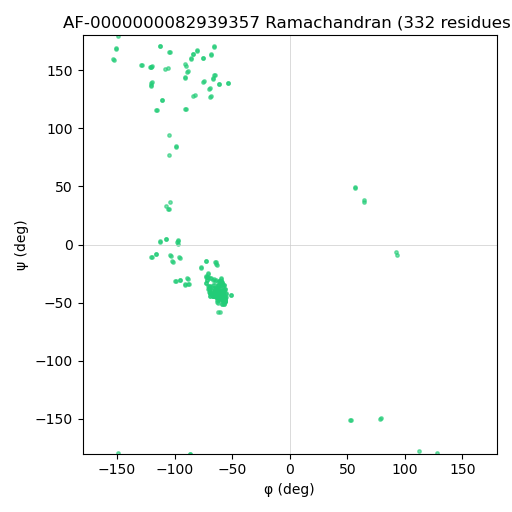149 MET B N 1
ATOM 2634 C CA . MET B 1 149 ? -2.082 -5.367 -1.941 1 98.69 149 MET B CA 1
ATOM 2635 C C . MET B 1 149 ? -1.029 -4.539 -1.215 1 98.69 149 MET B C 1
ATOM 2637 O O . MET B 1 149 ? -0.268 -3.803 -1.847 1 98.69 149 MET B O 1
ATOM 2641 N N . GLU B 1 150 ? -1.008 -4.668 0.127 1 98.88 150 GLU B N 1
ATOM 2642 C CA . GLU B 1 150 ? -0.013 -3.959 0.925 1 98.88 150 GLU B CA 1
ATOM 2643 C C . GLU B 1 150 ? 1.403 -4.305 0.475 1 98.88 150 GLU B C 1
ATOM 2645 O O . GLU B 1 150 ? 2.236 -3.412 0.292 1 98.88 150 GLU B O 1
ATOM 2650 N N . ASP B 1 151 ? 1.679 -5.59 0.331 1 98.88 151 ASP B N 1
ATOM 2651 C CA . ASP B 1 151 ? 2.984 -6.07 -0.114 1 98.88 151 ASP B CA 1
ATOM 2652 C C . ASP B 1 151 ? 3.348 -5.488 -1.478 1 98.88 151 ASP B C 1
ATOM 2654 O O . ASP B 1 151 ? 4.465 -5 -1.672 1 98.88 151 ASP B O 1
ATOM 2658 N N . GLU B 1 152 ? 2.404 -5.562 -2.412 1 98.94 152 GLU B N 1
ATOM 2659 C CA . GLU B 1 152 ? 2.656 -5.059 -3.76 1 98.94 152 GLU B CA 1
ATOM 2660 C C . GLU B 1 152 ? 2.943 -3.561 -3.744 1 98.94 152 GLU B C 1
ATOM 2662 O O . GLU B 1 152 ? 3.895 -3.1 -4.379 1 98.94 152 GLU B O 1
ATOM 2667 N N . ILE B 1 153 ? 2.184 -2.801 -3.008 1 98.94 153 ILE B N 1
ATOM 2668 C CA . ILE B 1 153 ? 2.369 -1.356 -2.93 1 98.94 153 ILE B CA 1
ATOM 2669 C C . ILE B 1 153 ? 3.721 -1.044 -2.293 1 98.94 153 ILE B C 1
ATOM 2671 O O . ILE B 1 153 ? 4.43 -0.136 -2.736 1 98.94 153 ILE B O 1
ATOM 2675 N N . ASN B 1 154 ? 4.051 -1.8 -1.245 1 98.81 154 ASN B N 1
ATOM 2676 C CA . ASN B 1 154 ? 5.352 -1.647 -0.599 1 98.81 154 ASN B CA 1
ATOM 2677 C C . ASN B 1 154 ? 6.496 -1.857 -1.585 1 98.81 154 ASN B C 1
ATOM 2679 O O . ASN B 1 154 ? 7.391 -1.02 -1.688 1 98.81 154 ASN B O 1
ATOM 2683 N N . HIS B 1 155 ? 6.473 -2.928 -2.295 1 98.75 155 HIS B N 1
ATOM 2684 C CA . HIS B 1 155 ? 7.551 -3.236 -3.225 1 98.75 155 HIS B CA 1
ATOM 2685 C C . HIS B 1 155 ? 7.523 -2.309 -4.434 1 98.75 155 HIS B C 1
ATOM 2687 O O . HIS B 1 155 ? 8.562 -2.01 -5.02 1 98.75 155 HIS B O 1
ATOM 2693 N N . ARG B 1 156 ? 6.301 -1.784 -4.824 1 98.81 156 ARG B N 1
ATOM 2694 C CA . ARG B 1 156 ? 6.242 -0.747 -5.848 1 98.81 156 ARG B CA 1
ATOM 2695 C C . ARG B 1 156 ? 7.027 0.489 -5.422 1 98.81 156 ARG B C 1
ATOM 2697 O O . ARG B 1 156 ? 7.719 1.104 -6.234 1 98.81 156 ARG B O 1
ATOM 2704 N N . GLY B 1 157 ? 6.898 0.878 -4.145 1 98 157 GLY B N 1
ATOM 2705 C CA . GLY B 1 157 ? 7.711 1.969 -3.625 1 98 157 GLY B CA 1
ATOM 2706 C C . GLY B 1 157 ? 9.203 1.724 -3.766 1 98 157 GLY B C 1
ATOM 2707 O O . GLY B 1 157 ? 9.953 2.635 -4.113 1 98 157 GLY B O 1
ATOM 2708 N N . GLN B 1 158 ? 9.617 0.518 -3.539 1 96.88 158 GLN B N 1
ATOM 2709 C CA . GLN B 1 158 ? 11.016 0.153 -3.688 1 96.88 158 GLN B CA 1
ATOM 2710 C C . GLN B 1 158 ? 11.445 0.197 -5.152 1 96.88 158 GLN B C 1
ATOM 2712 O O . GLN B 1 158 ? 12.516 0.715 -5.477 1 96.88 158 GLN B O 1
ATOM 2717 N N . ILE B 1 159 ? 10.617 -0.292 -5.992 1 97.75 159 ILE B N 1
ATOM 2718 C CA . ILE B 1 159 ? 10.883 -0.294 -7.426 1 97.75 159 ILE B CA 1
ATOM 2719 C C . ILE B 1 159 ? 11.07 1.14 -7.918 1 97.75 159 ILE B C 1
ATOM 2721 O O . ILE B 1 159 ? 12 1.426 -8.68 1 97.75 159 ILE B O 1
ATOM 2725 N N . ARG B 1 160 ? 10.203 2.041 -7.484 1 96.5 160 ARG B N 1
ATOM 2726 C CA . ARG B 1 160 ? 10.297 3.441 -7.887 1 96.5 160 ARG B CA 1
ATOM 2727 C C . ARG B 1 160 ? 11.625 4.051 -7.449 1 96.5 160 ARG B C 1
ATOM 2729 O O . ARG B 1 160 ? 12.219 4.844 -8.18 1 96.5 160 ARG B O 1
ATOM 2736 N N . MET B 1 161 ? 12.062 3.676 -6.332 1 93.56 161 MET B N 1
ATOM 2737 C CA . MET B 1 161 ? 13.352 4.172 -5.859 1 93.56 161 MET B CA 1
ATOM 2738 C C . MET B 1 161 ? 14.492 3.6 -6.695 1 93.56 161 MET B C 1
ATOM 2740 O O . MET B 1 161 ? 15.43 4.32 -7.051 1 93.56 161 MET B O 1
ATOM 2744 N N . ILE B 1 162 ? 14.438 2.312 -6.973 1 93.88 162 ILE B N 1
ATOM 2745 C CA . ILE B 1 162 ? 15.469 1.678 -7.789 1 93.88 162 ILE B CA 1
ATOM 2746 C C . ILE B 1 162 ? 15.531 2.354 -9.156 1 93.88 162 ILE B C 1
ATOM 2748 O O . ILE B 1 162 ? 16.625 2.654 -9.656 1 93.88 162 ILE B O 1
ATOM 2752 N N . LYS B 1 163 ? 14.398 2.604 -9.727 1 94.25 163 LYS B N 1
ATOM 2753 C CA . LYS B 1 163 ? 14.328 3.256 -11.031 1 94.25 163 LYS B CA 1
ATOM 2754 C C . LYS B 1 163 ? 15 4.629 -10.992 1 94.25 163 LYS B C 1
ATOM 2756 O O . LYS B 1 163 ? 15.672 5.023 -11.945 1 94.25 163 LYS B O 1
ATOM 2761 N N . ARG B 1 164 ? 14.773 5.324 -9.961 1 90.06 164 ARG B N 1
ATOM 2762 C CA . ARG B 1 164 ? 15.391 6.633 -9.812 1 90.06 164 ARG B CA 1
ATOM 2763 C C . ARG B 1 164 ? 16.906 6.512 -9.742 1 90.06 164 ARG B C 1
ATOM 2765 O O . ARG B 1 164 ? 17.641 7.348 -10.297 1 90.06 164 ARG B O 1
ATOM 2772 N N . LEU B 1 165 ? 17.359 5.527 -9.047 1 86.31 165 LEU B N 1
ATOM 2773 C CA . LEU B 1 165 ? 18.797 5.312 -8.883 1 86.31 165 LEU B CA 1
ATOM 2774 C C . LEU B 1 165 ? 19.438 4.895 -10.203 1 86.31 165 LEU B C 1
ATOM 2776 O O . LEU B 1 165 ? 20.625 5.16 -10.438 1 86.31 165 LEU B O 1
ATOM 2780 N N . LEU B 1 166 ? 18.734 4.25 -11.062 1 86.69 166 LEU B N 1
ATOM 2781 C CA . LEU B 1 166 ? 19.219 3.812 -12.367 1 86.69 166 LEU B CA 1
ATOM 2782 C C . LEU B 1 166 ? 19.359 4.992 -13.32 1 86.69 166 LEU B C 1
ATOM 2784 O O . LEU B 1 166 ? 20.188 4.957 -14.242 1 86.69 166 LEU B O 1
ATOM 2788 N N . LYS B 1 167 ? 18.516 6.02 -13.227 1 81.62 167 LYS B N 1
ATOM 2789 C CA . LYS B 1 167 ? 18.547 7.184 -14.117 1 81.62 167 LYS B CA 1
ATOM 2790 C C . LYS B 1 167 ? 19.688 8.133 -13.742 1 81.62 167 LYS B C 1
ATOM 2792 O O . LYS B 1 167 ? 20.109 8.945 -14.562 1 81.62 167 LYS B O 1
ATOM 2797 N N . ASN B 1 168 ? 20.203 8.062 -12.539 1 66.69 168 ASN B N 1
ATOM 2798 C CA . ASN B 1 168 ? 21.312 8.898 -12.125 1 66.69 168 ASN B CA 1
ATOM 2799 C C . ASN B 1 168 ? 22.656 8.242 -12.422 1 66.69 168 ASN B C 1
ATOM 2801 O O . ASN B 1 168 ? 22.875 7.078 -12.086 1 66.69 168 ASN B O 1
#

Solvent-accessible surface area (backbone atoms only — not comparable to full-atom values): 18037 Å² total; per-residue (Å²): 132,88,69,53,50,47,49,88,35,89,75,38,34,72,64,48,11,41,51,49,40,51,48,50,45,53,49,51,54,49,46,68,74,46,72,81,48,48,42,67,59,30,50,40,54,91,45,98,84,50,72,22,49,45,32,50,54,42,21,45,35,32,50,47,48,52,47,47,38,40,66,77,64,68,41,77,80,50,72,72,55,39,70,74,32,44,41,32,61,68,38,60,70,60,15,64,70,68,46,54,89,53,53,47,66,59,54,53,50,50,43,48,51,49,47,53,50,50,57,57,56,50,52,75,46,54,53,72,55,35,61,39,65,45,94,78,63,79,35,18,40,38,28,55,54,50,44,43,46,48,50,41,37,18,50,45,22,37,42,55,49,51,54,54,56,68,76,100,131,89,70,52,48,49,49,89,36,88,76,38,34,71,64,47,11,41,50,48,39,51,46,51,46,53,50,51,55,50,46,69,73,46,71,80,48,48,42,67,61,28,48,39,55,95,43,96,85,50,72,21,49,46,32,50,54,42,22,45,35,32,50,47,46,50,47,46,39,40,64,75,64,69,41,77,80,48,71,70,55,39,69,73,34,43,41,31,61,68,38,62,70,60,16,65,69,67,45,57,89,52,54,48,65,58,54,52,49,50,42,48,52,51,47,52,52,50,56,59,58,50,51,77,47,55,52,72,56,34,60,40,65,45,94,82,58,78,35,18,40,40,27,53,55,50,44,42,48,48,52,41,36,18,52,45,22,37,43,55,50,51,53,54,57,69,76,99

Organism: NCBI:txid1808955

pLDDT: mean 95.79, std 5.0, range [66.44, 98.94]

Secondary structure (DSSP, 8-state):
----S----TTS-HHHHHHHHHHHHHHHHHHHHHTT--HHHHH--SSTTSPPHHHHHHHHHHHHHHHHIIIII-S---HHHHHHHHHHHH-HHHHHHHS-S--HHHHHHHHHHHHHHHHHHHTT--GGGGGPBPSSSS-BHHHHHHHHHHHHHHHHHHHHHHHHHHH-/---------TTS-HHHHHHHHHHHHHHHHHHHHHTT--HHHHH--SSTTSPPHHHHHHHHHHHHHHHHIIIII-S---HHHHHHHHHHHH-HHHHHHHS-S--HHHHHHHHHHHHHHHHHHHTT--GGGGGPBPSSSS-BHHHHHHHHHHHHHHHHHHHHHHHHHHH-

Foldseek 3Di:
DQDPDQDADPLFARVLSSLLSLLVSLLVVLCVLPVPDFLCQQLDDPDPWGFGVQLLLLLLLLLLQQLCCCQQVVDGDDPVSCVVRVCSVVPTPSSSVPRGDDGPVVSVVSSVVSSVVVVVSRSVDHPVQQQDDHPPDDDGSVVSSVVSSVSSVVVSVVSVVSVVSVVD/DQDPDQDADPLFARVLSSLLSLLVSLLVVLCVLPVPDFLCQQLDDPDPWGFGVQLLLLLLLLLLQQLCCCQQVVDGDDPVSCVVRVCSVVPTPSSSVPRGDDGPVVSVVSSVVSSVVVVVSRSVDHPVQQQDDHPPDDDGSVVSSVVSSVSSVVVSVVSVVSVVSVVD

Nearest PDB structures (foldseek):
  2ou6-assembly1_A-2  TM=8.789E-01  e=2.519E-10  Deinococcus radiodurans
  8f5v-assembly1_B  TM=8.251E-01  e=7.226E-04  Mycobacterium tuberculosis
  8fx9-assembly1_A-2  TM=7.572E-01  e=1.794E-03  Mycobacterium tuberculosis
  2nsf-assembly1_A  TM=5.786E-01  e=1.696E-02  Corynebacterium glutamicum
  2nsg-assembly1_A  TM=5.726E-01  e=7.188E-02  Corynebacterium glutamicum

Sequence (336 aa):
MIDYRILPQAGYDDKIGDLICMLEHTRAVTLEDVQSLTVEELDDLPDQNSNSIGALLLHIASIEFVHQVFSFDNRDINDAERKKWEAALFLGDQARVEVKDRPVAYYLSILSEVRETTLSLFKTRKDSWLYEQKPWGKMNNYWYWFHVMEDEINHRGQIRMIKRLLKNMIDYRILPQAGYDDKIGDLICMLEHTRAVTLEDVQSLTVEELDDLPDQNSNSIGALLLHIASIEFVHQVFSFDNRDINDAERKKWEAALFLGDQARVEVKDRPVAYYLSILSEVRETTLSLFKTRKDSWLYEQKPWGKMNNYWYWFHVMEDEINHRGQIRMIKRLLKN

InterPro domains:
  IPR007061 Mycothiol-S-transferase [PF04978] (19-163)
  IPR034660 DinB/YfiT-like putative metalloenzymes [G3DSA:1.20.120.450] (4-168)
  IPR034660 DinB/YfiT-like putative metalloenzymes [SSF109854] (2-166)